Protein AF-A0A399YW20-F1 (afdb_monomer_lite)

Foldseek 3Di:
DLVLLLVLLQLAQWDQLLQVLLQVLQVVLQCVQPVPDDRQALVLLVLQLVLLVQADPVLVVLLVVQCVHRLSSSVLSSLLCVVLVVSVDPVSSVSSVVSRPDDGDPDHDGRSLSSSLLSSLCNSLVHHPRPRDSVDHDDCPDSSNVSSNRSSVSSNCSSPDDPVNSVVVSVSSHHDPDDDPDPPPDD

pLDDT: mean 89.71, std 12.43, ra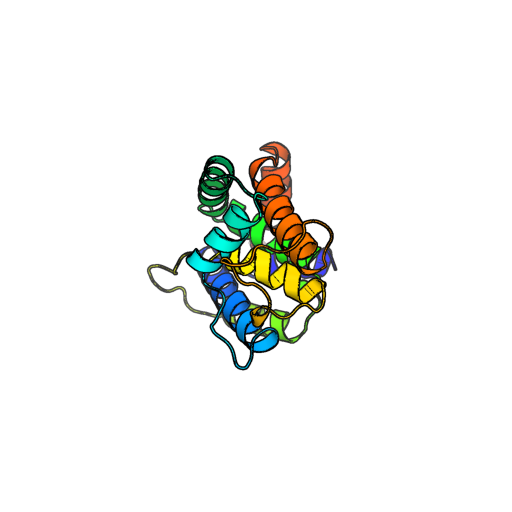nge [38.81, 97.88]

Secondary structure (DSSP, 8-state):
-HHHHHHHHHH--SHHHHHHHHHHHHHHHHHHH-SSS----HHHHHHHHHHTT-S-HHHHHHHHHHHTSHHHHHHHHHHHHHHHSGGG-HHHHHHHHHHHTSPPPSSPPPP-HHHHHHHHHHHHTT--GGG--TTSPPPTTSHHHHHHHHHHHHHHHHHH--HHHHHHHHHHHS---SSS--GGG--

Radius of gyration: 16.92 Å; chains: 1; bounding box: 47×33×55 Å

Sequence (187 aa):
MHETAQKLIQAFPGKAQLAVFGGRLLEWLNRDLNPDGEPLTESRARALLLAANVLDEPTRHSFAQVVESEQGMRLALYGLLHESGLAGNEEIAALASAMTAMTPQAEPATPAWLALAVAANAWRSDFLLDRLDPASPPDPYSPAGQVLKRAAHFVRQEVQRSATEREKLGRKLAHTADGVPTLNSLP

Structure (mmCIF, N/CA/C/O backbone):
data_AF-A0A399YW20-F1
#
_entry.id   AF-A0A399YW20-F1
#
loop_
_atom_site.group_PDB
_atom_site.id
_atom_site.type_symbol
_atom_site.label_atom_id
_atom_site.label_alt_id
_atom_site.label_comp_id
_atom_site.label_asym_id
_atom_site.label_entity_id
_atom_site.label_seq_id
_atom_site.pdbx_PDB_ins_code
_atom_site.Cartn_x
_atom_site.Cartn_y
_atom_site.Cartn_z
_atom_site.occupancy
_atom_site.B_iso_or_equiv
_atom_site.auth_seq_id
_atom_site.auth_comp_id
_atom_site.auth_asym_id
_atom_site.auth_atom_id
_atom_site.pdbx_PDB_model_num
ATOM 1 N N . MET A 1 1 ? -16.829 -8.085 -2.049 1.00 61.69 1 MET A N 1
ATOM 2 C CA . MET A 1 1 ? -15.432 -7.611 -1.899 1.00 61.69 1 MET A CA 1
ATOM 3 C C . MET A 1 1 ? -15.311 -6.393 -0.983 1.00 61.69 1 MET A C 1
ATOM 5 O O . MET A 1 1 ? -14.531 -6.471 -0.046 1.00 61.69 1 MET A O 1
ATOM 9 N N . HIS A 1 2 ? -16.080 -5.307 -1.178 1.00 71.38 2 HIS A N 1
ATOM 10 C CA . HIS A 1 2 ? -16.083 -4.150 -0.253 1.00 71.38 2 HIS A CA 1
ATOM 11 C C . HIS A 1 2 ? -16.314 -4.535 1.217 1.00 71.38 2 HIS A C 1
ATOM 13 O O . HIS A 1 2 ? -15.545 -4.145 2.090 1.00 71.38 2 HIS A O 1
ATOM 19 N N . GLU A 1 3 ? -17.344 -5.342 1.479 1.00 83.31 3 GLU A N 1
ATOM 20 C CA . GLU A 1 3 ? -17.677 -5.785 2.837 1.00 83.31 3 GLU A CA 1
ATOM 21 C C . GLU A 1 3 ? -16.589 -6.674 3.450 1.00 83.31 3 GLU A C 1
ATOM 23 O O . GLU A 1 3 ? -16.350 -6.609 4.651 1.00 83.31 3 GLU A O 1
ATOM 28 N N . THR A 1 4 ? -15.897 -7.474 2.633 1.00 90.56 4 THR A N 1
ATOM 29 C CA . THR A 1 4 ? -14.813 -8.357 3.083 1.00 90.56 4 THR A CA 1
ATOM 30 C C . THR A 1 4 ? -13.604 -7.549 3.548 1.00 90.56 4 THR A C 1
ATOM 32 O O . THR A 1 4 ? -13.123 -7.755 4.658 1.00 90.56 4 THR A O 1
ATOM 35 N N . ALA A 1 5 ? -13.164 -6.573 2.743 1.00 92.50 5 ALA A N 1
ATOM 36 C CA . ALA A 1 5 ? -12.063 -5.679 3.105 1.00 92.50 5 ALA A CA 1
ATOM 37 C C . ALA A 1 5 ? -12.395 -4.871 4.368 1.00 92.50 5 ALA A C 1
ATOM 39 O O . ALA A 1 5 ? -11.565 -4.740 5.263 1.00 92.50 5 ALA A O 1
ATOM 40 N N . GLN A 1 6 ? -13.630 -4.367 4.463 1.00 94.50 6 GLN A N 1
ATOM 41 C CA . GLN A 1 6 ? -14.094 -3.642 5.642 1.00 94.50 6 GLN A CA 1
ATOM 42 C C . GLN A 1 6 ? -14.038 -4.521 6.901 1.00 94.50 6 GLN A C 1
ATOM 44 O O . GLN A 1 6 ? -13.435 -4.105 7.887 1.00 94.50 6 GLN A O 1
ATOM 49 N N . LYS A 1 7 ? -14.620 -5.728 6.864 1.00 93.19 7 LYS A N 1
ATOM 50 C CA . LYS A 1 7 ? -14.636 -6.656 8.009 1.00 93.19 7 LYS A CA 1
ATOM 51 C C . LYS A 1 7 ? -13.229 -7.052 8.453 1.00 93.19 7 LYS A C 1
ATOM 53 O O . LYS A 1 7 ? -12.959 -7.059 9.649 1.00 93.19 7 LYS A O 1
ATOM 58 N N . LEU A 1 8 ? -12.326 -7.313 7.503 1.00 94.12 8 LEU A N 1
ATOM 59 C CA . LEU A 1 8 ? -10.920 -7.599 7.800 1.00 94.12 8 LEU A CA 1
ATOM 60 C C . LEU A 1 8 ? -10.273 -6.456 8.589 1.00 94.12 8 LEU A C 1
ATOM 62 O O . LEU A 1 8 ? -9.677 -6.698 9.631 1.00 94.12 8 LEU A O 1
ATOM 66 N N . ILE A 1 9 ? -10.432 -5.207 8.141 1.00 95.94 9 ILE A N 1
ATOM 67 C CA . ILE A 1 9 ? -9.839 -4.046 8.823 1.00 95.94 9 ILE A CA 1
ATOM 68 C C . ILE A 1 9 ? -10.489 -3.774 10.187 1.00 95.94 9 ILE A C 1
ATOM 70 O O . ILE A 1 9 ? -9.789 -3.433 11.141 1.00 95.94 9 ILE A O 1
ATOM 74 N N . GLN A 1 10 ? -11.805 -3.957 10.312 1.00 95.12 10 GLN A N 1
ATOM 75 C CA . GLN A 1 10 ? -12.523 -3.802 11.583 1.00 95.12 10 GLN A CA 1
ATOM 76 C C . GLN A 1 10 ? -12.070 -4.812 12.649 1.00 95.12 10 GLN A C 1
ATOM 78 O O . GLN A 1 10 ? -12.125 -4.500 13.838 1.00 95.12 10 GLN A O 1
ATOM 83 N N . ALA A 1 11 ? -11.578 -5.989 12.255 1.00 93.88 11 ALA A N 1
ATOM 84 C CA . ALA A 1 11 ? -11.110 -7.009 13.192 1.00 93.88 11 ALA A CA 1
ATOM 85 C C . ALA A 1 11 ? -9.822 -6.609 13.938 1.00 93.88 11 ALA A C 1
ATOM 87 O O . ALA A 1 11 ? -9.562 -7.108 15.030 1.00 93.88 11 ALA A O 1
ATOM 88 N N . PHE A 1 12 ? -9.024 -5.684 13.395 1.00 93.50 12 PHE A N 1
ATOM 89 C CA . PHE A 1 12 ? -7.778 -5.257 14.030 1.00 93.50 12 PHE A CA 1
ATOM 90 C C . PHE A 1 12 ? -8.024 -4.345 15.242 1.00 93.50 12 PHE A C 1
ATOM 92 O O . PHE A 1 12 ? -8.645 -3.290 15.063 1.00 93.50 12 PHE A O 1
ATOM 99 N N . PRO A 1 13 ? -7.480 -4.673 16.433 1.00 90.31 13 PRO A N 1
ATOM 100 C CA . PRO A 1 13 ? -7.703 -3.898 17.658 1.00 90.31 13 PRO A CA 1
ATOM 101 C C . PRO A 1 13 ? -7.110 -2.490 17.635 1.00 90.31 13 PRO A C 1
ATOM 103 O O . PRO A 1 13 ? -7.692 -1.566 18.194 1.00 90.31 13 PRO A O 1
ATOM 106 N N . GLY A 1 14 ? -5.969 -2.305 16.970 1.00 90.69 14 GLY A N 1
ATOM 107 C CA . GLY A 1 14 ? -5.294 -1.015 16.947 1.00 90.69 14 GLY A CA 1
ATOM 108 C C . GLY A 1 14 ? -4.173 -0.919 15.922 1.00 90.69 14 GLY A C 1
ATOM 109 O O . GLY A 1 14 ? -3.882 -1.861 15.176 1.00 90.69 14 GLY A O 1
ATOM 110 N N . LYS A 1 15 ? -3.525 0.250 15.903 1.00 91.75 15 LYS A N 1
ATOM 111 C CA . LYS A 1 15 ? -2.431 0.599 14.982 1.00 91.75 15 LYS A CA 1
ATOM 112 C C . LYS A 1 15 ? -1.319 -0.448 14.927 1.00 91.75 15 LYS A C 1
ATOM 114 O O . LYS A 1 15 ? -0.758 -0.678 13.861 1.00 91.75 15 LYS A O 1
ATOM 119 N N . ALA A 1 16 ? -0.994 -1.082 16.052 1.00 91.75 16 ALA A N 1
ATOM 120 C CA . ALA A 1 16 ? 0.143 -1.987 16.111 1.00 91.75 16 ALA A CA 1
ATOM 121 C C . ALA A 1 16 ? -0.047 -3.253 15.276 1.00 91.75 16 ALA A C 1
ATOM 123 O O . ALA A 1 16 ? 0.812 -3.601 14.466 1.00 91.75 16 ALA A O 1
ATOM 124 N N . GLN A 1 17 ? -1.199 -3.904 15.419 1.00 92.69 17 GLN A N 1
ATOM 125 C CA . GLN A 1 17 ? -1.534 -5.089 14.641 1.00 92.69 17 GLN A CA 1
ATOM 126 C C . GLN A 1 17 ? -1.730 -4.743 13.159 1.00 92.69 17 GLN A C 1
ATOM 128 O O . GLN A 1 17 ? -1.325 -5.522 12.302 1.00 92.69 17 GLN A O 1
ATOM 133 N N . LEU A 1 18 ? -2.271 -3.558 12.847 1.00 94.44 18 LEU A N 1
ATOM 134 C CA . LEU A 1 18 ? -2.384 -3.069 11.466 1.00 94.44 18 LEU A CA 1
ATOM 135 C C . LEU A 1 18 ? -1.012 -2.884 10.805 1.00 94.44 18 LEU A C 1
ATOM 137 O O . LEU A 1 18 ? -0.822 -3.283 9.658 1.00 94.44 18 LEU A O 1
ATOM 141 N N . ALA A 1 19 ? -0.050 -2.307 11.527 1.00 94.31 19 ALA A N 1
ATOM 142 C CA . ALA A 1 19 ? 1.302 -2.098 11.023 1.00 94.31 19 ALA A CA 1
ATOM 143 C C . ALA A 1 19 ? 2.012 -3.434 10.751 1.00 94.31 19 ALA A C 1
ATOM 145 O O . ALA A 1 19 ? 2.567 -3.635 9.669 1.00 94.31 19 ALA A O 1
ATOM 146 N N . VAL A 1 20 ? 1.924 -4.385 11.687 1.00 93.69 20 VAL A N 1
ATOM 147 C CA . VAL A 1 20 ? 2.511 -5.717 11.486 1.00 93.69 20 VAL A CA 1
ATOM 148 C C . VAL A 1 20 ? 1.815 -6.462 10.351 1.00 93.69 20 VAL A C 1
ATOM 150 O O . VAL A 1 20 ? 2.496 -7.060 9.520 1.00 93.69 20 VAL A O 1
ATOM 153 N N . PHE A 1 21 ? 0.489 -6.367 10.242 1.00 95.25 21 PHE A N 1
ATOM 154 C CA . PHE A 1 21 ? -0.238 -6.920 9.104 1.00 95.25 21 PHE A CA 1
ATOM 155 C C . PHE A 1 21 ? 0.235 -6.328 7.773 1.00 95.25 21 PHE A C 1
ATOM 157 O O . PHE A 1 21 ? 0.501 -7.087 6.849 1.00 95.25 21 PHE A O 1
ATOM 164 N N . GLY A 1 22 ? 0.423 -5.008 7.676 1.00 96.00 22 GLY A N 1
ATOM 165 C CA . GLY A 1 22 ? 0.961 -4.371 6.470 1.00 96.00 22 GLY A CA 1
ATOM 166 C C . GLY A 1 22 ? 2.355 -4.884 6.089 1.00 96.00 22 GLY A C 1
ATOM 167 O O . GLY A 1 22 ? 2.613 -5.152 4.917 1.00 96.00 22 GLY A O 1
ATOM 168 N N . GLY A 1 23 ? 3.236 -5.080 7.075 1.00 95.06 23 GLY A N 1
ATOM 169 C CA . GLY A 1 23 ? 4.558 -5.677 6.860 1.00 95.06 23 GLY A CA 1
ATOM 170 C C . GLY A 1 23 ? 4.479 -7.127 6.374 1.00 95.06 23 GLY A C 1
ATOM 171 O O . GLY A 1 23 ? 5.075 -7.473 5.356 1.00 95.06 23 GLY A O 1
ATOM 172 N N . ARG A 1 24 ? 3.680 -7.964 7.047 1.00 95.31 24 ARG A N 1
ATOM 173 C CA . ARG A 1 24 ? 3.487 -9.371 6.664 1.00 95.31 24 ARG A CA 1
ATOM 174 C C . ARG A 1 24 ? 2.803 -9.532 5.311 1.00 95.31 24 ARG A C 1
ATOM 176 O O . ARG A 1 24 ? 3.136 -10.451 4.570 1.00 95.31 24 ARG A O 1
ATOM 183 N N . LEU A 1 25 ? 1.882 -8.635 4.971 1.00 97.06 25 LEU A N 1
ATOM 184 C CA . LEU A 1 25 ? 1.238 -8.607 3.664 1.00 97.06 25 LEU A CA 1
ATOM 185 C C . LEU A 1 25 ? 2.266 -8.344 2.558 1.00 97.06 25 LEU A C 1
ATOM 187 O O . LEU A 1 25 ? 2.245 -9.021 1.536 1.00 97.06 25 LEU A O 1
ATOM 191 N N . LEU A 1 26 ? 3.198 -7.409 2.770 1.00 96.94 26 LEU A N 1
ATOM 192 C CA . LEU A 1 26 ? 4.282 -7.167 1.819 1.00 96.94 26 LEU A CA 1
ATOM 193 C C . LEU A 1 26 ? 5.242 -8.362 1.719 1.00 96.94 26 LEU A C 1
ATOM 195 O O . LEU A 1 26 ? 5.676 -8.696 0.622 1.00 96.94 26 LEU A O 1
ATOM 199 N N . GLU A 1 27 ? 5.579 -9.018 2.832 1.00 95.56 27 GLU A N 1
ATOM 200 C CA . GLU A 1 27 ? 6.393 -10.243 2.804 1.00 95.56 27 GLU A CA 1
ATOM 201 C C . GLU A 1 27 ? 5.722 -11.355 1.990 1.00 95.56 27 GLU A C 1
ATOM 203 O O . GLU A 1 27 ? 6.384 -12.012 1.186 1.00 95.56 27 GLU A O 1
ATOM 208 N N . TRP A 1 28 ? 4.412 -11.541 2.176 1.00 96.88 28 TRP A N 1
ATOM 209 C CA . TRP A 1 28 ? 3.621 -12.495 1.405 1.00 96.88 28 TRP A CA 1
ATOM 210 C C . TRP A 1 28 ? 3.635 -12.142 -0.087 1.00 96.88 28 TRP A C 1
ATOM 212 O O . TRP A 1 28 ? 4.001 -12.982 -0.903 1.00 96.88 28 TRP A O 1
ATOM 222 N N . LEU A 1 29 ? 3.362 -10.879 -0.437 1.00 97.19 29 LEU A N 1
ATOM 223 C CA . LEU A 1 29 ? 3.374 -10.402 -1.826 1.00 97.19 29 LEU A CA 1
ATOM 224 C C . LEU A 1 29 ? 4.749 -10.540 -2.490 1.00 97.19 29 LEU A C 1
ATOM 226 O O . LEU A 1 29 ? 4.832 -10.887 -3.663 1.00 97.19 29 LEU A O 1
ATOM 230 N N . ASN A 1 30 ? 5.832 -10.272 -1.758 1.00 96.12 30 ASN A N 1
ATOM 231 C CA . ASN A 1 30 ? 7.188 -10.452 -2.270 1.00 96.12 30 ASN A CA 1
ATOM 232 C C . ASN A 1 30 ? 7.489 -11.921 -2.565 1.00 96.12 30 ASN A C 1
ATOM 234 O O . ASN A 1 30 ? 8.099 -12.213 -3.584 1.00 96.12 30 ASN A O 1
ATOM 238 N N . ARG A 1 31 ? 7.050 -12.843 -1.703 1.00 95.31 31 ARG A N 1
ATOM 239 C CA . ARG A 1 31 ? 7.235 -14.279 -1.935 1.00 95.31 31 ARG A CA 1
ATOM 240 C C . ARG A 1 31 ? 6.415 -14.774 -3.125 1.00 95.31 31 ARG A C 1
ATOM 242 O O . ARG A 1 31 ? 6.916 -15.580 -3.897 1.00 95.31 31 ARG A O 1
ATOM 249 N N . ASP A 1 32 ? 5.181 -14.297 -3.245 1.00 95.38 32 ASP A N 1
ATOM 250 C CA . ASP A 1 32 ? 4.242 -14.700 -4.295 1.00 95.38 32 ASP A CA 1
ATOM 251 C C . ASP A 1 32 ? 4.670 -14.181 -5.679 1.00 95.38 32 ASP A C 1
ATOM 253 O O . ASP A 1 32 ? 4.753 -14.938 -6.641 1.00 95.38 32 ASP A O 1
ATOM 257 N N . LEU A 1 33 ? 5.026 -12.896 -5.774 1.00 94.50 33 LEU A N 1
ATOM 258 C CA . LEU A 1 33 ? 5.345 -12.237 -7.047 1.00 94.50 33 LEU A CA 1
ATOM 259 C C . LEU A 1 33 ? 6.831 -12.232 -7.410 1.00 94.50 33 LEU A C 1
ATOM 261 O O . LEU A 1 33 ? 7.196 -11.753 -8.488 1.00 94.50 33 LEU A O 1
ATOM 265 N N . ASN A 1 34 ? 7.696 -12.651 -6.490 1.00 90.69 34 ASN A N 1
ATOM 266 C CA . ASN A 1 34 ? 9.139 -12.640 -6.683 1.00 90.69 34 ASN A CA 1
ATOM 267 C C . ASN A 1 34 ? 9.843 -13.765 -5.902 1.00 90.69 34 ASN A C 1
ATOM 269 O O . ASN A 1 34 ? 10.663 -13.481 -5.025 1.00 90.69 34 ASN A O 1
ATOM 273 N N . PRO A 1 35 ? 9.531 -15.041 -6.195 1.00 84.25 35 PRO A N 1
ATOM 274 C CA . PRO A 1 35 ? 10.043 -16.173 -5.422 1.00 84.25 35 PRO A CA 1
ATOM 275 C C . PRO A 1 35 ? 11.575 -16.292 -5.452 1.00 84.25 35 PRO A C 1
ATOM 277 O O . PRO A 1 35 ? 12.165 -16.701 -4.453 1.00 84.25 35 PRO A O 1
ATOM 280 N N . ASP A 1 36 ? 12.213 -15.893 -6.558 1.00 85.31 36 ASP A N 1
ATOM 281 C CA . ASP A 1 36 ? 13.655 -16.073 -6.792 1.00 85.31 36 ASP A CA 1
ATOM 282 C C . ASP A 1 36 ? 14.457 -14.758 -6.827 1.00 85.31 36 ASP A C 1
ATOM 284 O O . ASP A 1 36 ? 15.679 -14.778 -6.989 1.00 85.31 36 ASP A O 1
ATOM 288 N N . GLY A 1 37 ? 13.797 -13.603 -6.706 1.00 84.56 37 GLY A N 1
ATOM 289 C CA . GLY A 1 37 ? 14.442 -12.295 -6.829 1.00 84.56 37 GLY A CA 1
ATOM 290 C C . GLY A 1 37 ? 14.500 -11.500 -5.528 1.00 84.56 37 GLY A C 1
ATOM 291 O O . GLY A 1 37 ? 14.024 -11.905 -4.470 1.00 84.56 37 GLY A O 1
ATOM 292 N N . GLU A 1 38 ? 15.098 -10.311 -5.608 1.00 87.06 38 GLU A N 1
ATOM 293 C CA . GLU A 1 38 ? 15.229 -9.439 -4.440 1.00 87.06 38 GLU A CA 1
ATOM 294 C C . GLU A 1 38 ? 13.881 -8.839 -4.016 1.00 87.06 38 GLU A C 1
ATOM 296 O O . GLU A 1 38 ? 13.168 -8.283 -4.862 1.00 87.06 38 GLU A O 1
ATOM 301 N N . PRO A 1 39 ? 13.546 -8.857 -2.713 1.00 91.56 39 PRO A N 1
ATOM 302 C CA . PRO A 1 39 ? 12.280 -8.330 -2.228 1.00 91.56 39 PRO A CA 1
ATOM 303 C C . PRO A 1 39 ? 12.135 -6.845 -2.568 1.00 91.56 39 PRO A C 1
ATOM 305 O O . PRO A 1 39 ? 13.083 -6.057 -2.492 1.00 91.56 39 PRO A O 1
ATOM 308 N N . LEU A 1 40 ? 10.917 -6.437 -2.912 1.00 94.88 40 LEU A N 1
ATOM 309 C CA . LEU A 1 40 ? 10.593 -5.037 -3.100 1.00 94.88 40 LEU A CA 1
ATOM 310 C C . LEU A 1 40 ? 10.601 -4.325 -1.744 1.00 94.88 40 LEU A C 1
ATOM 312 O O . LEU A 1 40 ? 9.762 -4.577 -0.876 1.00 94.88 40 LEU A O 1
ATOM 316 N N . THR A 1 41 ? 11.557 -3.415 -1.585 1.00 95.50 41 THR A N 1
ATOM 317 C CA . THR A 1 41 ? 11.721 -2.563 -0.404 1.00 95.50 41 THR A CA 1
ATOM 318 C C . THR A 1 41 ? 11.105 -1.183 -0.621 1.00 95.50 41 THR A C 1
ATOM 320 O O . THR A 1 41 ? 10.869 -0.758 -1.754 1.00 95.50 41 THR A O 1
ATOM 323 N N . GLU A 1 42 ? 10.893 -0.437 0.468 1.00 96.25 42 GLU A N 1
ATOM 324 C CA . GLU A 1 42 ? 10.398 0.947 0.410 1.00 96.25 42 GLU A CA 1
ATOM 325 C C . GLU A 1 42 ? 11.289 1.846 -0.463 1.00 96.25 42 GLU A C 1
ATOM 327 O O . GLU A 1 42 ? 10.793 2.621 -1.282 1.00 96.25 42 GLU A O 1
ATOM 332 N N . SER A 1 43 ? 12.614 1.724 -0.328 1.00 95.44 43 SER A N 1
ATOM 333 C CA . SER A 1 43 ? 13.576 2.513 -1.104 1.00 95.44 43 SER A CA 1
ATOM 334 C C . SER A 1 43 ? 13.524 2.181 -2.594 1.00 95.44 43 SER A C 1
ATOM 336 O O . SER A 1 43 ? 13.524 3.097 -3.418 1.00 95.44 43 SER A O 1
ATOM 338 N N . ARG A 1 44 ? 13.414 0.894 -2.951 1.00 95.12 44 ARG A N 1
ATOM 339 C CA . ARG A 1 44 ? 13.285 0.456 -4.347 1.00 95.12 44 ARG A CA 1
ATOM 340 C C . ARG A 1 44 ? 11.954 0.900 -4.950 1.00 95.12 44 ARG A C 1
ATOM 342 O O . ARG A 1 44 ? 11.943 1.434 -6.055 1.00 95.12 44 ARG A O 1
ATOM 349 N N . ALA A 1 45 ? 10.848 0.764 -4.220 1.00 96.94 45 ALA A N 1
ATOM 350 C CA . ALA A 1 45 ? 9.539 1.235 -4.668 1.00 96.94 45 ALA A CA 1
ATOM 351 C C . ALA A 1 45 ? 9.509 2.756 -4.875 1.00 96.94 45 ALA A C 1
ATOM 353 O O . ALA A 1 45 ? 9.009 3.234 -5.892 1.00 96.94 45 ALA A O 1
ATOM 354 N N . ARG A 1 46 ? 10.118 3.523 -3.961 1.00 96.88 46 ARG A N 1
ATOM 355 C CA . ARG A 1 46 ? 10.312 4.969 -4.133 1.00 96.88 46 ARG A CA 1
ATOM 356 C C . ARG A 1 46 ? 11.098 5.279 -5.407 1.00 96.88 46 ARG A C 1
ATOM 358 O O . ARG A 1 46 ? 10.666 6.131 -6.178 1.00 96.88 46 ARG A O 1
ATOM 365 N N . ALA A 1 47 ? 12.220 4.594 -5.637 1.00 95.81 47 ALA A N 1
ATOM 366 C CA . ALA A 1 47 ? 13.035 4.793 -6.832 1.00 95.81 47 ALA A CA 1
ATOM 367 C C . ALA A 1 47 ? 12.243 4.501 -8.118 1.00 95.81 47 ALA A C 1
ATOM 369 O O . ALA A 1 47 ? 12.281 5.315 -9.034 1.00 95.81 47 ALA A O 1
ATOM 370 N N . LEU A 1 48 ? 11.461 3.415 -8.158 1.00 96.12 48 LEU A N 1
ATOM 371 C CA . LEU A 1 48 ? 10.592 3.076 -9.295 1.00 96.12 48 LEU A CA 1
ATOM 372 C C . LEU A 1 48 ? 9.571 4.180 -9.599 1.00 96.12 48 LEU A C 1
ATOM 374 O O . LEU A 1 48 ? 9.435 4.607 -10.743 1.00 96.12 48 LEU A O 1
ATOM 378 N N . LEU A 1 49 ? 8.852 4.648 -8.576 1.00 96.88 49 LEU A N 1
ATOM 379 C CA . LEU A 1 49 ? 7.786 5.639 -8.740 1.00 96.88 49 LEU A CA 1
ATOM 380 C C . LEU A 1 49 ? 8.327 7.013 -9.172 1.00 96.88 49 LEU A C 1
ATOM 382 O O . LEU A 1 49 ? 7.688 7.697 -9.977 1.00 96.88 49 LEU A O 1
ATOM 386 N N . LEU A 1 50 ? 9.509 7.393 -8.673 1.00 95.19 50 LEU A N 1
ATOM 387 C CA . LEU A 1 50 ? 10.210 8.613 -9.081 1.00 95.19 50 LEU A CA 1
ATOM 388 C C . LEU A 1 50 ? 10.788 8.487 -10.498 1.00 95.19 50 LEU A C 1
ATOM 390 O O . LEU A 1 50 ? 10.591 9.385 -11.312 1.00 95.19 50 LEU A O 1
ATOM 394 N N . ALA A 1 51 ? 11.456 7.373 -10.818 1.00 94.00 51 ALA A N 1
ATOM 395 C CA . ALA A 1 51 ? 12.070 7.142 -12.129 1.00 94.00 51 ALA A CA 1
ATOM 396 C C . ALA A 1 51 ? 11.030 7.081 -13.257 1.00 94.00 51 ALA A C 1
ATOM 398 O O . ALA A 1 51 ? 11.260 7.604 -14.344 1.00 94.00 51 ALA A O 1
ATOM 399 N N . ALA A 1 52 ? 9.851 6.514 -12.985 1.00 94.19 52 ALA A N 1
ATOM 400 C CA . ALA A 1 52 ? 8.727 6.523 -13.918 1.00 94.19 52 ALA A CA 1
ATOM 401 C C . ALA A 1 52 ? 7.993 7.881 -13.990 1.00 94.19 52 ALA A C 1
ATOM 403 O O . ALA A 1 52 ? 7.031 8.015 -14.746 1.00 94.19 52 ALA A O 1
ATOM 404 N N . ASN A 1 53 ? 8.417 8.882 -13.206 1.00 94.06 53 ASN A N 1
ATOM 405 C CA . ASN A 1 53 ? 7.798 10.205 -13.101 1.00 94.06 53 ASN A CA 1
ATOM 406 C C . ASN A 1 53 ? 6.285 10.143 -12.798 1.00 94.06 53 ASN A C 1
ATOM 408 O O . ASN A 1 53 ? 5.489 10.944 -13.294 1.00 94.06 53 ASN A O 1
ATOM 412 N N . VAL A 1 54 ? 5.867 9.149 -12.005 1.00 96.00 54 VAL A N 1
ATOM 413 C CA . VAL A 1 54 ? 4.454 8.932 -11.658 1.00 96.00 54 VAL A CA 1
ATOM 414 C C . VAL A 1 54 ? 4.107 9.389 -10.253 1.00 96.00 54 VAL A C 1
ATOM 416 O O . VAL A 1 54 ? 2.917 9.480 -9.970 1.00 96.00 54 VAL A O 1
ATOM 419 N N . LEU A 1 55 ? 5.078 9.689 -9.390 1.00 96.38 55 LEU A N 1
ATOM 420 C CA . LEU A 1 55 ? 4.869 10.218 -8.041 1.00 96.38 55 LEU A CA 1
ATOM 421 C C . LEU A 1 55 ? 5.942 11.263 -7.733 1.00 96.38 55 LEU A C 1
ATOM 423 O O . LEU A 1 55 ? 7.115 11.012 -7.973 1.00 96.38 55 LEU A O 1
ATOM 427 N N . ASP A 1 56 ? 5.549 12.405 -7.180 1.00 96.06 56 ASP A N 1
ATOM 428 C CA . ASP A 1 56 ? 6.456 13.458 -6.727 1.00 96.06 56 ASP A CA 1
ATOM 429 C C . ASP A 1 56 ? 6.740 13.372 -5.215 1.00 96.06 56 ASP A C 1
ATOM 431 O O . ASP A 1 56 ? 5.973 12.806 -4.429 1.00 96.06 56 ASP A O 1
ATOM 435 N N . GLU A 1 57 ? 7.871 13.946 -4.802 1.00 94.94 57 GLU A N 1
ATOM 436 C CA . GLU A 1 57 ? 8.345 13.913 -3.416 1.00 94.94 57 GLU A CA 1
ATOM 437 C C . GLU A 1 57 ? 7.400 14.621 -2.416 1.00 94.94 57 GLU A C 1
ATOM 439 O O . GLU A 1 57 ? 7.178 14.060 -1.338 1.00 94.94 57 GLU A O 1
ATOM 444 N N . PRO A 1 58 ? 6.788 15.785 -2.731 1.00 96.81 58 PRO A N 1
ATOM 445 C CA . PRO A 1 58 ? 5.787 16.403 -1.860 1.00 96.81 58 PRO A CA 1
ATOM 446 C C . PRO A 1 58 ? 4.584 15.497 -1.592 1.00 96.81 58 PRO A C 1
ATOM 448 O O . PRO A 1 58 ? 4.231 15.277 -0.433 1.00 96.81 58 PRO A O 1
ATOM 451 N N . THR A 1 59 ? 3.997 14.906 -2.638 1.00 96.62 59 THR A N 1
ATOM 452 C CA . THR A 1 59 ? 2.864 13.983 -2.495 1.00 96.62 59 THR A CA 1
ATOM 453 C C . THR A 1 59 ? 3.244 12.769 -1.648 1.00 96.62 59 THR A C 1
ATOM 455 O O . THR A 1 59 ? 2.484 12.367 -0.765 1.00 96.62 59 THR A O 1
ATOM 458 N N . ARG A 1 60 ? 4.444 12.207 -1.856 1.00 95.94 60 ARG A N 1
ATOM 459 C CA . ARG A 1 60 ? 4.978 11.113 -1.029 1.00 95.94 60 ARG A CA 1
ATOM 460 C C . ARG A 1 60 ? 5.051 11.500 0.450 1.00 95.94 60 ARG A C 1
ATOM 462 O O . ARG A 1 60 ? 4.658 10.714 1.311 1.00 95.94 60 ARG A O 1
ATOM 469 N N . HIS A 1 61 ? 5.568 12.690 0.750 1.00 96.19 61 HIS A N 1
ATOM 470 C CA . HIS A 1 61 ? 5.701 13.168 2.122 1.00 96.19 61 HIS A CA 1
ATOM 471 C C . HIS A 1 61 ? 4.333 13.378 2.786 1.00 96.19 61 HIS A C 1
ATOM 473 O O . HIS A 1 61 ? 4.119 12.907 3.901 1.00 96.19 61 HIS A O 1
ATOM 479 N N . SER A 1 62 ? 3.381 14.002 2.086 1.00 96.69 62 SER A N 1
ATOM 480 C CA . SER A 1 62 ? 2.006 14.146 2.579 1.00 96.69 62 SER A CA 1
ATOM 481 C C . SER A 1 62 ? 1.342 12.795 2.832 1.00 96.69 62 SER A C 1
ATOM 483 O O . SER A 1 62 ? 0.639 12.630 3.824 1.00 96.69 62 SER A O 1
ATOM 485 N N . PHE A 1 63 ? 1.584 11.804 1.974 1.00 96.75 63 PHE A N 1
ATOM 486 C CA . PHE A 1 63 ? 1.052 10.462 2.179 1.00 96.75 63 PHE A CA 1
ATOM 487 C C . PHE A 1 63 ? 1.613 9.797 3.438 1.00 96.75 63 PHE A C 1
ATOM 489 O O . PHE A 1 63 ? 0.839 9.221 4.200 1.00 96.75 63 PHE A O 1
ATOM 496 N N . ALA A 1 64 ? 2.918 9.935 3.704 1.00 95.25 64 ALA A N 1
ATOM 497 C CA . ALA A 1 64 ? 3.525 9.438 4.939 1.00 95.25 64 ALA A CA 1
ATOM 498 C C . ALA A 1 64 ? 2.823 10.016 6.183 1.00 95.25 64 ALA A C 1
ATOM 500 O O . ALA A 1 64 ? 2.433 9.257 7.066 1.00 95.25 64 ALA A O 1
ATOM 501 N N . GLN A 1 65 ? 2.541 11.323 6.194 1.00 95.06 65 GLN A N 1
ATOM 502 C CA . GLN A 1 65 ? 1.797 11.972 7.283 1.00 95.06 65 GLN A CA 1
ATOM 503 C C . GLN A 1 65 ? 0.360 11.441 7.421 1.00 95.06 65 GLN A C 1
ATOM 505 O O . GLN A 1 65 ? -0.144 11.276 8.531 1.00 95.06 65 GLN A O 1
ATOM 510 N N . VAL A 1 66 ? -0.321 11.145 6.307 1.00 94.50 66 VAL A N 1
ATOM 511 C CA . VAL A 1 66 ? -1.688 10.594 6.339 1.00 94.50 66 VAL A CA 1
ATOM 512 C C . VAL A 1 66 ? -1.713 9.240 7.051 1.00 94.50 66 VAL A C 1
ATOM 514 O O . VAL A 1 66 ? -2.566 9.020 7.914 1.00 94.50 66 VAL A O 1
ATOM 517 N N . VAL A 1 67 ? -0.778 8.344 6.727 1.00 95.31 67 VAL A N 1
ATOM 518 C CA . VAL A 1 67 ? -0.750 6.963 7.246 1.00 95.31 67 VAL A CA 1
ATOM 519 C C . VAL A 1 67 ? -0.088 6.814 8.622 1.00 95.31 67 VAL A C 1
ATOM 521 O O . VAL A 1 67 ? -0.102 5.722 9.190 1.00 95.31 67 VAL A O 1
ATOM 524 N N . GLU A 1 68 ? 0.455 7.892 9.197 1.00 92.94 68 GLU 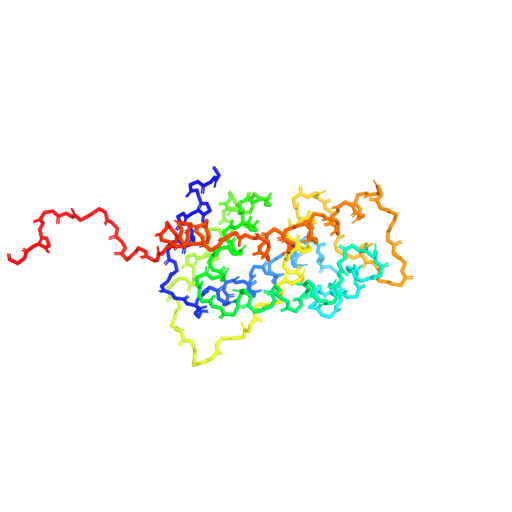A N 1
ATOM 525 C CA . GLU A 1 68 ? 0.997 7.897 10.564 1.00 92.94 68 GLU A CA 1
ATOM 526 C C . GLU A 1 68 ? -0.087 7.696 11.630 1.00 92.94 68 GLU A C 1
ATOM 528 O O . GLU A 1 68 ? 0.172 7.112 12.686 1.00 92.94 68 GLU A O 1
ATOM 533 N N . SER A 1 69 ? -1.310 8.155 11.375 1.00 92.56 69 SER A N 1
ATOM 534 C CA . SER A 1 69 ? -2.440 7.944 12.284 1.00 92.56 69 SER A CA 1
ATOM 535 C C . SER A 1 69 ? -3.035 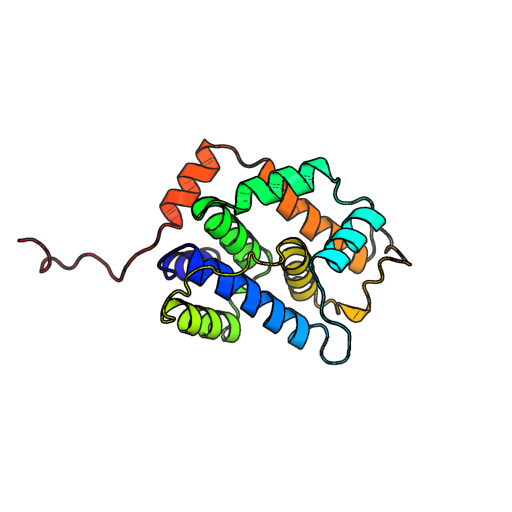6.541 12.126 1.00 92.56 69 SER A C 1
ATOM 537 O O . SER A 1 69 ? -3.032 5.971 11.035 1.00 92.56 69 SER A O 1
ATOM 539 N N . GLU A 1 70 ? -3.621 5.987 13.194 1.00 93.38 70 GLU A N 1
ATOM 540 C CA . GLU A 1 70 ? -4.338 4.706 13.094 1.00 93.38 70 GLU A CA 1
ATOM 541 C C . GLU A 1 70 ? -5.468 4.771 12.059 1.00 93.38 70 GLU A C 1
ATOM 543 O O . GLU A 1 70 ? -5.616 3.875 11.230 1.00 93.38 70 GLU A O 1
ATOM 548 N N . GLN A 1 71 ? -6.248 5.854 12.078 1.00 94.25 71 GLN A N 1
ATOM 549 C CA . GLN A 1 71 ? -7.342 6.059 11.134 1.00 94.25 71 GLN A CA 1
ATOM 550 C C . GLN A 1 71 ? -6.840 6.073 9.686 1.00 94.25 71 GLN A C 1
ATOM 552 O O . GLN A 1 71 ? -7.442 5.431 8.827 1.00 94.25 71 GLN A O 1
ATOM 557 N N . GLY A 1 72 ? -5.740 6.776 9.409 1.00 94.75 72 GLY A N 1
ATOM 558 C CA . GLY A 1 72 ? -5.130 6.811 8.083 1.00 94.75 72 GLY A CA 1
ATOM 559 C C . GLY A 1 72 ? -4.604 5.449 7.642 1.00 94.75 72 GLY A C 1
ATOM 560 O O . GLY A 1 72 ? -4.861 5.033 6.517 1.00 94.75 72 GLY A O 1
ATOM 561 N N . MET A 1 73 ? -3.963 4.704 8.543 1.00 95.75 73 MET A N 1
ATOM 562 C CA . MET A 1 73 ? -3.501 3.340 8.279 1.00 95.75 73 MET A CA 1
ATOM 563 C C . MET A 1 73 ? -4.658 2.380 7.966 1.00 95.75 73 MET A C 1
ATOM 565 O O . MET A 1 73 ? -4.581 1.629 6.994 1.00 95.75 73 MET A O 1
ATOM 569 N N . ARG A 1 74 ? -5.757 2.437 8.733 1.00 96.12 74 ARG A N 1
ATOM 570 C CA . ARG A 1 74 ? -6.980 1.662 8.454 1.00 96.12 74 ARG A CA 1
ATOM 571 C C . ARG A 1 74 ? -7.531 1.978 7.067 1.00 96.12 74 ARG A C 1
ATOM 573 O O . ARG A 1 74 ? -7.888 1.063 6.332 1.00 96.12 74 ARG A O 1
ATOM 580 N N . LEU A 1 75 ? -7.591 3.261 6.707 1.00 96.06 75 LEU A N 1
ATOM 581 C CA . LEU A 1 75 ? -8.099 3.708 5.408 1.00 96.06 75 LEU A CA 1
ATOM 582 C C . LEU A 1 75 ? -7.216 3.255 4.250 1.00 96.06 75 LEU A C 1
ATOM 584 O O . LEU A 1 75 ? -7.750 2.749 3.265 1.00 96.06 75 LEU A O 1
ATOM 588 N N . ALA A 1 76 ? -5.899 3.393 4.388 1.00 96.88 76 ALA A N 1
ATOM 589 C CA . ALA A 1 76 ? -4.943 2.993 3.368 1.00 96.88 76 ALA A CA 1
ATOM 590 C C . ALA A 1 76 ? -4.945 1.470 3.161 1.00 96.88 76 ALA A C 1
ATOM 592 O O . ALA A 1 76 ? -5.053 1.018 2.024 1.00 96.88 76 ALA A O 1
ATOM 593 N N . LEU A 1 77 ? -4.917 0.667 4.236 1.00 97.19 77 LEU A N 1
ATOM 594 C CA . LEU A 1 77 ? -5.026 -0.795 4.125 1.00 97.19 77 LEU A CA 1
ATOM 595 C C . LEU A 1 77 ? -6.379 -1.220 3.550 1.00 97.19 77 LEU A C 1
ATOM 597 O O . LEU A 1 77 ? -6.419 -2.086 2.682 1.00 97.19 77 LEU A O 1
ATOM 601 N N . TYR A 1 78 ? -7.482 -0.595 3.978 1.00 96.94 78 TYR A N 1
ATOM 602 C CA . TYR A 1 78 ? -8.801 -0.847 3.396 1.00 96.94 78 TYR A CA 1
ATOM 603 C C . TYR A 1 78 ? -8.816 -0.563 1.891 1.00 96.94 78 TYR A C 1
ATOM 605 O O . TYR A 1 78 ? -9.249 -1.418 1.121 1.00 96.94 78 TYR A O 1
ATOM 613 N N . GLY A 1 79 ? -8.337 0.615 1.474 1.00 95.31 79 GLY A N 1
ATOM 614 C CA . GLY A 1 79 ? -8.287 1.016 0.069 1.00 95.31 79 GLY A CA 1
ATOM 615 C C . GLY A 1 79 ? -7.455 0.042 -0.754 1.00 95.31 79 GLY A C 1
ATOM 616 O O . GLY A 1 79 ? -7.930 -0.476 -1.759 1.00 95.31 79 GLY A O 1
ATOM 617 N N . LEU A 1 80 ? -6.269 -0.309 -0.261 1.00 96.00 80 LEU A N 1
ATOM 618 C CA . LEU A 1 80 ? -5.358 -1.225 -0.933 1.00 96.00 80 LEU A CA 1
ATOM 619 C C . LEU A 1 80 ? -5.931 -2.644 -1.054 1.00 96.00 80 LEU A C 1
ATOM 621 O O . LEU A 1 80 ? -5.928 -3.202 -2.149 1.00 96.00 80 LEU A O 1
ATOM 625 N N . LEU A 1 81 ? -6.476 -3.221 0.022 1.00 96.38 81 LEU A N 1
ATOM 626 C CA . LEU A 1 81 ? -7.108 -4.548 0.002 1.00 96.38 81 LEU A CA 1
ATOM 627 C C . LEU A 1 81 ? -8.345 -4.591 -0.900 1.00 96.38 81 LEU A C 1
ATOM 629 O O . LEU A 1 81 ? -8.606 -5.596 -1.566 1.00 96.38 81 LEU A O 1
ATOM 633 N N . HIS A 1 82 ? -9.122 -3.509 -0.899 1.00 94.25 82 HIS A N 1
ATOM 634 C CA . HIS A 1 82 ? -10.322 -3.397 -1.707 1.00 94.25 82 HIS A CA 1
ATOM 635 C C . HIS A 1 82 ? -9.992 -3.261 -3.198 1.00 94.25 82 HIS A C 1
ATOM 637 O O . HIS A 1 82 ? -10.533 -4.009 -4.010 1.00 94.25 82 HIS A O 1
ATOM 643 N N . GLU A 1 83 ? -9.101 -2.336 -3.555 1.00 92.31 83 GLU A N 1
ATOM 644 C CA . GLU A 1 83 ? -8.765 -2.034 -4.946 1.00 92.31 83 GLU A CA 1
ATOM 645 C C . GLU A 1 83 ? -7.946 -3.145 -5.601 1.00 92.31 83 GLU A C 1
ATOM 647 O O . GLU A 1 83 ? -8.118 -3.389 -6.792 1.00 92.31 83 GLU A O 1
ATOM 652 N N . SER A 1 84 ? -7.073 -3.830 -4.856 1.00 93.94 84 SER A N 1
ATOM 653 C CA . SER A 1 84 ? -6.296 -4.970 -5.370 1.00 93.94 84 SER A CA 1
ATOM 654 C C . SER A 1 84 ? -7.114 -6.259 -5.487 1.00 93.94 84 SER A C 1
ATOM 656 O O . SER A 1 84 ? -6.763 -7.126 -6.278 1.00 93.94 84 SER A O 1
ATOM 658 N N . GLY A 1 85 ? -8.196 -6.391 -4.714 1.00 94.31 85 GLY A N 1
ATOM 659 C CA . GLY A 1 85 ? -8.943 -7.641 -4.565 1.00 94.31 85 GLY A CA 1
ATOM 660 C C . GLY A 1 85 ? -8.346 -8.609 -3.534 1.00 94.31 85 GLY A C 1
ATOM 661 O O . GLY A 1 85 ? -8.951 -9.650 -3.280 1.00 94.31 85 GLY A O 1
ATOM 662 N N . LEU A 1 86 ? -7.227 -8.257 -2.882 1.00 95.44 86 LEU A N 1
ATOM 663 C CA . LEU A 1 86 ? -6.551 -9.091 -1.874 1.00 95.44 86 LEU A CA 1
ATOM 664 C C . LEU A 1 86 ? -7.458 -9.482 -0.700 1.00 95.44 86 LEU A C 1
ATOM 666 O O . LEU A 1 86 ? -7.273 -10.538 -0.108 1.00 95.44 86 LEU A O 1
ATOM 670 N N . ALA A 1 87 ? -8.479 -8.678 -0.388 1.00 93.94 87 ALA A N 1
ATOM 671 C CA . ALA A 1 87 ? -9.460 -9.023 0.643 1.00 93.94 87 ALA A CA 1
ATOM 672 C C . ALA A 1 87 ? -10.224 -10.333 0.373 1.00 93.94 87 ALA A C 1
ATOM 674 O O . ALA A 1 87 ? -10.805 -10.890 1.298 1.00 93.94 87 ALA A O 1
ATOM 675 N N . GLY A 1 88 ? -10.295 -10.783 -0.884 1.00 92.31 88 GLY A N 1
ATOM 676 C CA . GLY A 1 88 ? -10.937 -12.045 -1.258 1.00 92.31 88 GLY A CA 1
ATOM 677 C C . GLY A 1 88 ? -10.013 -13.263 -1.199 1.00 92.31 88 GLY A C 1
ATOM 678 O O . GLY A 1 88 ? -10.492 -14.367 -1.431 1.00 92.31 88 GLY A O 1
ATOM 679 N N . ASN A 1 89 ? -8.719 -13.079 -0.927 1.00 94.56 89 ASN A N 1
ATOM 680 C CA . ASN A 1 89 ? -7.746 -14.163 -0.872 1.00 94.56 89 ASN A CA 1
ATOM 681 C C . ASN A 1 89 ? -7.751 -14.818 0.524 1.00 94.56 89 ASN A C 1
ATOM 683 O O . ASN A 1 89 ? -7.601 -14.138 1.543 1.00 94.56 89 ASN A O 1
ATOM 687 N N . GLU A 1 90 ? -7.928 -16.140 0.566 1.00 93.56 90 GLU A N 1
ATOM 688 C CA . GLU A 1 90 ? -8.036 -16.915 1.808 1.00 93.56 90 GLU A CA 1
ATOM 689 C C . GLU A 1 90 ? -6.754 -16.877 2.650 1.00 93.56 90 GLU A C 1
ATOM 691 O O . GLU A 1 90 ? -6.832 -16.794 3.877 1.00 93.56 90 GLU A O 1
ATOM 696 N N . GLU A 1 91 ? -5.576 -16.847 2.022 1.00 94.81 91 GLU A N 1
ATOM 697 C CA . GLU A 1 91 ? -4.300 -16.731 2.736 1.00 94.81 91 GLU A CA 1
ATOM 698 C C . GLU A 1 91 ? -4.161 -15.365 3.408 1.00 94.81 91 GLU A C 1
ATOM 700 O O . GLU A 1 91 ? -3.672 -15.271 4.533 1.00 94.81 91 GLU A O 1
ATOM 705 N N . ILE A 1 92 ? -4.663 -14.304 2.766 1.00 95.31 92 ILE A N 1
ATOM 706 C CA . ILE A 1 92 ? -4.684 -12.959 3.352 1.00 95.31 92 ILE A CA 1
ATOM 707 C C . ILE A 1 92 ? -5.670 -12.887 4.517 1.00 95.31 92 ILE A C 1
ATOM 709 O O . ILE A 1 92 ? -5.377 -12.244 5.528 1.00 95.31 92 ILE A O 1
ATOM 713 N N . ALA A 1 93 ? -6.811 -13.572 4.418 1.00 93.19 93 ALA A N 1
ATOM 714 C CA . ALA A 1 93 ? -7.748 -13.686 5.528 1.00 93.19 93 ALA A CA 1
ATOM 715 C C . ALA A 1 93 ? -7.120 -14.432 6.719 1.00 93.19 93 ALA A C 1
ATOM 717 O O . ALA A 1 93 ? -7.181 -13.941 7.846 1.00 93.19 93 ALA A O 1
ATOM 718 N N . ALA A 1 94 ? -6.447 -15.560 6.470 1.00 93.62 94 ALA A N 1
ATOM 719 C CA . ALA A 1 94 ? -5.732 -16.315 7.497 1.00 93.62 94 ALA A CA 1
ATOM 720 C C . ALA A 1 94 ? -4.596 -15.494 8.132 1.00 93.62 94 ALA A C 1
ATOM 722 O O . ALA A 1 94 ? -4.444 -15.478 9.357 1.00 93.62 94 ALA A O 1
ATOM 723 N N . LEU A 1 95 ? -3.839 -14.757 7.313 1.00 93.50 95 LEU A N 1
ATOM 724 C CA . LEU A 1 95 ? -2.792 -13.852 7.772 1.00 93.50 95 LEU A CA 1
ATOM 725 C C . LEU A 1 95 ? -3.365 -12.765 8.684 1.00 93.50 95 LEU A C 1
ATOM 727 O O . LEU A 1 95 ? -2.825 -12.518 9.761 1.00 93.50 95 LEU A O 1
ATOM 731 N N . ALA A 1 96 ? -4.474 -12.140 8.285 1.00 93.00 96 ALA A N 1
ATOM 732 C CA . ALA A 1 96 ? -5.139 -11.128 9.093 1.00 93.00 96 ALA A CA 1
ATOM 733 C C . ALA A 1 96 ? -5.583 -11.697 10.447 1.00 93.00 96 ALA A C 1
ATOM 735 O O . ALA A 1 96 ? -5.237 -11.120 11.475 1.00 93.00 96 ALA A O 1
ATOM 736 N N . SER A 1 97 ? -6.253 -12.855 10.466 1.00 91.56 97 SER A N 1
ATOM 737 C CA . SER A 1 97 ? -6.684 -13.519 11.705 1.00 91.56 97 SER A CA 1
ATOM 738 C C . SER A 1 97 ? -5.524 -13.858 12.645 1.00 91.56 97 SER A C 1
ATOM 740 O O . SER A 1 97 ? -5.643 -13.704 13.861 1.00 91.56 97 SER A O 1
ATOM 742 N N . ALA A 1 98 ? -4.378 -14.280 12.105 1.00 91.00 98 ALA A N 1
ATOM 743 C CA . ALA A 1 98 ? -3.188 -14.517 12.917 1.00 91.00 98 ALA A CA 1
ATOM 744 C C . ALA A 1 98 ? -2.671 -13.217 13.559 1.00 91.00 98 ALA A C 1
ATOM 746 O O . ALA A 1 98 ? -2.260 -13.210 14.719 1.00 91.00 98 ALA A O 1
ATOM 747 N N . MET A 1 99 ? -2.709 -12.103 12.821 1.00 90.38 99 MET A N 1
ATOM 748 C CA . MET A 1 99 ? -2.211 -10.812 13.299 1.00 90.38 99 MET A CA 1
ATOM 749 C C . MET A 1 99 ? -3.169 -10.121 14.277 1.00 90.38 99 MET A C 1
ATOM 751 O O . MET A 1 99 ? -2.704 -9.395 15.155 1.00 90.38 99 MET A O 1
ATOM 755 N N . THR A 1 100 ? -4.483 -10.357 14.192 1.00 88.81 100 THR A N 1
ATOM 756 C CA . THR A 1 100 ? -5.446 -9.813 15.167 1.00 88.81 100 THR A CA 1
ATOM 757 C C . THR A 1 100 ? -5.279 -10.417 16.559 1.00 88.81 100 THR A C 1
ATOM 759 O O . THR A 1 100 ? -5.478 -9.715 17.546 1.00 88.81 100 THR A O 1
ATOM 762 N N . ALA A 1 101 ? -4.886 -11.692 16.649 1.00 85.19 101 ALA A N 1
ATOM 763 C CA . ALA A 1 101 ? -4.654 -12.394 17.916 1.00 85.19 101 ALA A CA 1
ATOM 764 C C . ALA A 1 101 ? -3.269 -12.116 18.531 1.00 85.19 101 ALA A C 1
ATOM 766 O O . ALA A 1 101 ? -2.959 -12.592 19.623 1.00 85.19 101 ALA A O 1
ATOM 767 N N . MET A 1 102 ? -2.414 -11.373 17.827 1.00 83.81 102 MET A N 1
ATOM 768 C CA . MET A 1 102 ? -1.046 -11.133 18.253 1.00 83.81 102 MET A CA 1
ATOM 769 C C . MET A 1 102 ? -0.981 -10.083 19.369 1.00 83.81 102 MET A C 1
ATOM 771 O O . MET A 1 102 ? -1.567 -8.998 19.279 1.00 83.81 102 MET A O 1
ATOM 775 N N . THR A 1 103 ? -0.191 -10.380 20.401 1.00 80.19 103 THR A N 1
ATOM 776 C CA . THR A 1 103 ? 0.133 -9.417 21.455 1.00 80.19 103 THR A CA 1
ATOM 777 C C . THR A 1 103 ? 0.943 -8.259 20.860 1.00 80.19 103 THR A C 1
ATOM 779 O O . THR A 1 103 ? 1.979 -8.506 20.235 1.00 80.19 103 THR A O 1
ATOM 782 N N . PRO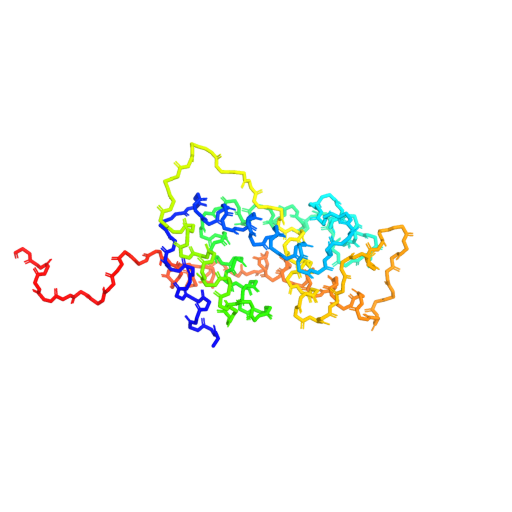 A 1 104 ? 0.510 -6.998 21.030 1.00 70.12 104 PRO A N 1
ATOM 783 C CA . PRO A 1 104 ? 1.215 -5.860 20.458 1.00 70.12 104 PRO A CA 1
ATOM 784 C C . PRO A 1 104 ? 2.621 -5.722 21.061 1.00 70.12 104 PRO A C 1
ATOM 786 O O . PRO A 1 104 ? 2.791 -5.728 22.279 1.00 70.12 104 PRO A O 1
ATOM 789 N N . GLN A 1 105 ? 3.632 -5.589 20.200 1.00 66.38 105 GLN A N 1
ATOM 790 C CA . GLN A 1 105 ? 4.986 -5.203 20.606 1.00 66.38 105 GLN A CA 1
ATOM 791 C C . GLN A 1 105 ? 5.056 -3.687 20.854 1.00 66.38 105 GLN A C 1
ATOM 793 O O . GLN A 1 105 ? 4.284 -2.926 20.272 1.00 66.38 105 GLN A O 1
ATOM 798 N N . ALA A 1 106 ? 5.990 -3.262 21.714 1.00 59.53 106 ALA A N 1
ATOM 799 C CA . ALA A 1 106 ? 6.094 -1.889 22.222 1.00 59.53 106 ALA A CA 1
ATOM 800 C C . ALA A 1 106 ? 6.232 -0.810 21.129 1.00 59.53 106 ALA A C 1
ATOM 802 O O . ALA A 1 106 ? 5.740 0.298 21.321 1.00 59.53 106 ALA A O 1
ATOM 803 N N . GLU A 1 107 ? 6.824 -1.137 19.977 1.00 60.56 107 GLU A N 1
ATOM 804 C CA . GLU A 1 107 ? 6.791 -0.286 18.787 1.00 60.56 107 GLU A CA 1
ATOM 805 C C . GLU A 1 107 ? 6.790 -1.156 17.518 1.00 60.56 107 GLU A C 1
ATOM 807 O O . GLU A 1 107 ? 7.754 -1.879 17.256 1.00 60.56 107 GLU A O 1
ATOM 812 N N . PRO A 1 108 ? 5.709 -1.145 16.729 1.00 64.62 108 PRO A N 1
ATOM 813 C CA . PRO A 1 108 ? 5.660 -1.855 15.464 1.00 64.62 108 PRO A CA 1
ATOM 814 C C . PRO A 1 108 ? 6.345 -1.023 14.380 1.00 64.62 108 PRO A C 1
ATOM 816 O O . PRO A 1 108 ? 6.125 0.185 14.278 1.00 64.62 108 PRO A O 1
ATOM 819 N N . ALA A 1 109 ? 7.147 -1.679 13.541 1.00 74.12 109 ALA A N 1
ATOM 820 C CA . ALA A 1 109 ? 7.768 -1.032 12.393 1.00 74.12 109 ALA A CA 1
ATOM 821 C C . ALA A 1 109 ? 6.698 -0.457 11.449 1.00 74.12 109 ALA A C 1
ATOM 823 O O . ALA A 1 109 ? 5.684 -1.101 11.168 1.00 74.12 109 ALA A O 1
ATOM 824 N N . THR A 1 110 ? 6.935 0.753 10.943 1.00 82.88 110 THR A N 1
ATOM 825 C CA . THR A 1 110 ? 6.074 1.368 9.929 1.00 82.88 110 THR A CA 1
ATOM 826 C C . THR A 1 110 ? 6.066 0.497 8.667 1.00 82.88 110 THR A C 1
ATOM 828 O O . THR A 1 110 ? 7.144 0.144 8.182 1.00 82.88 110 THR A O 1
ATOM 831 N N . PRO A 1 111 ? 4.889 0.165 8.101 1.00 89.69 111 PRO A N 1
ATOM 832 C CA . PRO A 1 111 ? 4.820 -0.561 6.840 1.00 89.69 111 PRO A CA 1
ATOM 833 C C . PRO A 1 111 ? 5.577 0.171 5.728 1.00 89.69 111 PRO A C 1
ATOM 835 O O . PRO A 1 111 ? 5.501 1.396 5.617 1.00 89.69 111 PRO A O 1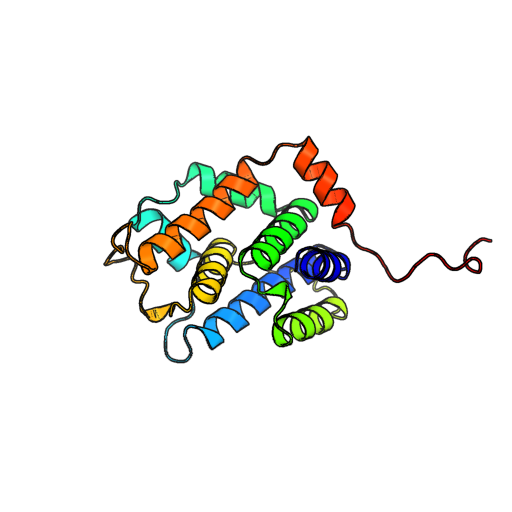
ATOM 838 N N . ALA A 1 112 ? 6.257 -0.584 4.867 1.00 95.75 112 ALA A N 1
ATOM 839 C CA . ALA A 1 112 ? 6.816 -0.071 3.619 1.00 95.75 112 ALA A CA 1
ATOM 840 C C . ALA A 1 112 ? 5.675 0.194 2.619 1.00 95.75 112 ALA A C 1
ATOM 842 O O . ALA A 1 112 ? 5.365 -0.630 1.758 1.00 95.75 112 ALA A O 1
ATOM 843 N N . TRP A 1 113 ? 4.977 1.314 2.805 1.00 97.38 113 TRP A N 1
ATOM 844 C CA . TRP A 1 113 ? 3.725 1.616 2.122 1.00 97.38 113 TRP A CA 1
ATOM 845 C C . TRP A 1 113 ? 3.842 1.752 0.609 1.00 97.38 113 TRP A C 1
ATOM 847 O O . TRP A 1 113 ? 2.925 1.334 -0.097 1.00 97.38 113 TRP A O 1
ATOM 857 N N . LEU A 1 114 ? 4.931 2.329 0.094 1.00 97.69 114 LEU A N 1
ATOM 858 C CA . LEU A 1 114 ? 5.104 2.451 -1.354 1.00 97.69 114 LEU A CA 1
ATOM 859 C C . LEU A 1 114 ? 5.359 1.080 -1.971 1.00 97.69 114 LEU A C 1
ATOM 861 O O . LEU A 1 114 ? 4.788 0.762 -3.014 1.00 97.69 114 LEU A O 1
ATOM 865 N N . ALA A 1 115 ? 6.166 0.254 -1.302 1.00 97.56 115 ALA A N 1
ATOM 866 C CA . ALA A 1 115 ? 6.386 -1.125 -1.721 1.00 97.56 115 ALA A CA 1
ATOM 867 C C . ALA A 1 115 ? 5.083 -1.924 -1.690 1.00 97.56 115 ALA A C 1
ATOM 869 O O . ALA A 1 115 ? 4.762 -2.602 -2.661 1.00 97.56 115 ALA A O 1
ATOM 870 N N . LEU A 1 116 ? 4.286 -1.768 -0.633 1.00 97.75 116 LEU A N 1
ATOM 871 C CA . LEU A 1 116 ? 2.988 -2.416 -0.514 1.00 97.75 116 LEU A CA 1
ATOM 872 C C . LEU A 1 116 ? 2.021 -1.973 -1.623 1.00 97.75 116 LEU A C 1
ATOM 874 O O . LEU A 1 116 ? 1.374 -2.817 -2.241 1.00 97.75 116 LEU A O 1
ATOM 878 N N . ALA A 1 117 ? 1.949 -0.672 -1.922 1.00 97.88 117 ALA A N 1
ATOM 879 C CA . ALA A 1 117 ? 1.101 -0.141 -2.988 1.00 97.88 117 ALA A CA 1
ATOM 880 C C . ALA A 1 117 ? 1.505 -0.674 -4.370 1.00 97.88 117 ALA A C 1
ATOM 882 O O . ALA A 1 117 ? 0.637 -1.067 -5.152 1.00 97.88 117 ALA A O 1
ATOM 883 N N . VAL A 1 118 ? 2.805 -0.718 -4.673 1.00 97.81 118 VAL A N 1
ATOM 884 C CA . VAL A 1 118 ? 3.313 -1.285 -5.930 1.00 97.81 118 VAL A CA 1
ATOM 885 C C . VAL A 1 118 ? 3.026 -2.784 -5.995 1.00 97.81 118 VAL A C 1
ATOM 887 O O . VAL A 1 118 ? 2.440 -3.237 -6.974 1.00 97.81 118 VAL A O 1
ATOM 890 N N . ALA A 1 119 ? 3.355 -3.537 -4.944 1.00 97.69 119 ALA A N 1
ATOM 891 C CA . ALA A 1 119 ? 3.186 -4.985 -4.911 1.00 97.69 119 ALA A CA 1
ATOM 892 C C . ALA A 1 119 ? 1.716 -5.416 -5.019 1.00 97.69 119 ALA A C 1
ATOM 894 O O . ALA A 1 119 ? 1.393 -6.310 -5.793 1.00 97.69 119 ALA A O 1
ATOM 895 N N . ALA A 1 120 ? 0.795 -4.734 -4.338 1.00 97.75 120 ALA A N 1
ATOM 896 C CA . ALA A 1 120 ? -0.631 -5.047 -4.426 1.00 97.75 120 ALA A CA 1
ATOM 897 C C . ALA A 1 120 ? -1.224 -4.760 -5.817 1.00 97.75 120 ALA A C 1
ATOM 899 O O . ALA A 1 120 ? -2.091 -5.492 -6.297 1.00 97.75 120 ALA A O 1
ATOM 900 N N . ASN A 1 121 ? -0.752 -3.705 -6.491 1.00 97.12 121 ASN A N 1
ATOM 901 C CA . ASN A 1 121 ? -1.172 -3.399 -7.860 1.00 97.12 121 ASN A CA 1
ATOM 902 C C . ASN A 1 121 ? -0.520 -4.323 -8.898 1.00 97.12 121 ASN A C 1
ATOM 904 O O . ASN A 1 121 ? -1.143 -4.609 -9.925 1.00 97.12 121 ASN A O 1
ATOM 908 N N . ALA A 1 122 ? 0.698 -4.797 -8.628 1.00 96.69 122 ALA A N 1
ATOM 909 C CA . ALA A 1 122 ? 1.369 -5.823 -9.416 1.00 96.69 122 ALA A CA 1
ATOM 910 C C . ALA A 1 122 ? 0.617 -7.158 -9.313 1.00 96.69 122 ALA A C 1
ATOM 912 O O . ALA A 1 122 ? 0.255 -7.716 -10.343 1.00 96.69 122 ALA A O 1
ATOM 913 N N . TRP A 1 123 ? 0.245 -7.570 -8.095 1.00 97.12 123 TRP A N 1
ATOM 914 C 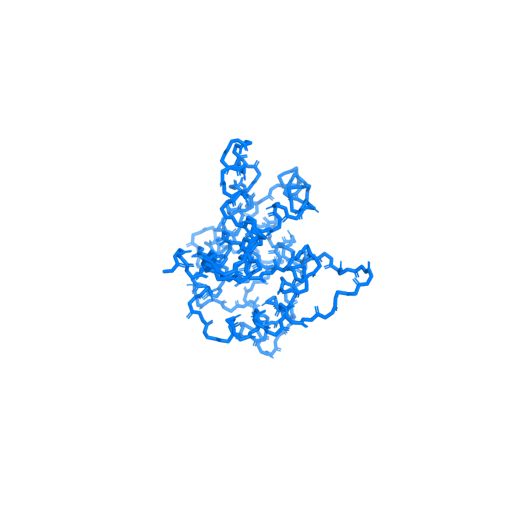CA . TRP A 1 123 ? -0.561 -8.766 -7.832 1.00 97.12 123 TRP A CA 1
ATOM 915 C C . TRP A 1 123 ? -1.892 -8.746 -8.581 1.00 97.12 123 TRP A C 1
ATOM 917 O O . TRP A 1 123 ? -2.205 -9.659 -9.338 1.00 97.12 123 TRP A O 1
ATOM 927 N N . ARG A 1 124 ? -2.642 -7.641 -8.470 1.00 95.38 124 ARG A N 1
ATOM 928 C CA . ARG A 1 124 ? -3.902 -7.452 -9.210 1.00 95.38 124 ARG A CA 1
ATOM 929 C C . ARG A 1 124 ? -3.734 -7.596 -10.727 1.00 95.38 124 ARG A C 1
ATOM 931 O O . ARG A 1 124 ? -4.695 -7.912 -11.425 1.00 95.38 124 ARG A O 1
ATOM 938 N N . SER A 1 125 ? -2.556 -7.259 -11.238 1.00 93.88 125 SER A N 1
ATOM 939 C CA . SER A 1 125 ? -2.262 -7.241 -12.670 1.00 93.88 125 SER A CA 1
ATOM 940 C C . SER A 1 125 ? -1.505 -8.489 -13.136 1.00 93.88 125 SER A C 1
ATOM 942 O O . SER A 1 125 ? -1.073 -8.494 -14.286 1.00 93.88 125 SER A O 1
ATOM 944 N N . ASP A 1 126 ? -1.336 -9.495 -12.268 1.00 94.19 126 ASP A N 1
ATOM 945 C CA . ASP A 1 126 ? -0.541 -10.706 -12.515 1.00 94.19 126 ASP A CA 1
ATOM 946 C C . ASP A 1 126 ? 0.873 -10.380 -13.041 1.00 94.19 126 ASP A C 1
ATOM 948 O O . ASP A 1 126 ? 1.358 -10.912 -14.042 1.00 94.19 126 ASP A O 1
ATOM 952 N N . PHE A 1 127 ? 1.511 -9.386 -12.412 1.00 94.19 127 PHE A N 1
ATOM 953 C CA . PHE A 1 127 ? 2.804 -8.852 -12.831 1.00 94.19 127 PHE A CA 1
ATOM 954 C C . PHE A 1 127 ? 3.895 -9.159 -11.803 1.00 94.19 127 PHE A C 1
ATOM 956 O O . PHE A 1 127 ? 3.766 -8.822 -10.627 1.00 94.19 127 PHE A O 1
ATOM 963 N N . LEU A 1 128 ? 5.002 -9.740 -12.269 1.00 93.12 128 LEU A N 1
ATOM 964 C CA . LEU A 1 128 ? 6.143 -10.110 -11.429 1.00 93.12 128 LEU A CA 1
ATOM 965 C C . LEU A 1 128 ? 7.006 -8.894 -11.057 1.00 93.12 128 LEU A C 1
ATOM 967 O O . LEU A 1 128 ? 7.237 -8.003 -11.880 1.00 93.12 128 LEU A O 1
ATOM 971 N N . LEU A 1 129 ? 7.497 -8.846 -9.815 1.00 92.62 129 LEU A N 1
ATOM 972 C CA . LEU A 1 129 ? 8.234 -7.679 -9.297 1.00 92.62 129 LEU A CA 1
ATOM 973 C C . LEU A 1 129 ? 9.692 -7.616 -9.768 1.00 92.62 129 LEU A C 1
ATOM 975 O O . LEU A 1 129 ? 10.270 -6.529 -9.814 1.00 92.62 129 LEU A O 1
ATOM 979 N N . ASP A 1 130 ? 10.285 -8.749 -10.136 1.00 88.19 130 ASP A N 1
ATOM 980 C CA . ASP A 1 130 ? 11.637 -8.846 -10.701 1.00 88.19 130 ASP A CA 1
ATOM 981 C C . ASP A 1 130 ? 11.794 -8.041 -12.001 1.00 88.19 130 ASP A C 1
ATOM 983 O O . ASP A 1 130 ? 12.855 -7.479 -12.261 1.00 88.19 130 ASP A O 1
ATOM 987 N N . ARG A 1 131 ? 10.710 -7.901 -12.771 1.00 88.31 131 ARG A N 1
ATOM 988 C CA . ARG A 1 131 ? 10.654 -7.117 -14.013 1.00 88.31 131 ARG A CA 1
ATOM 989 C C . ARG A 1 131 ? 10.615 -5.603 -13.796 1.00 88.31 131 ARG A C 1
ATOM 991 O O . ARG A 1 131 ? 10.665 -4.855 -14.771 1.00 88.31 131 ARG A O 1
ATOM 998 N N . LEU A 1 132 ? 10.486 -5.134 -12.553 1.00 89.31 132 LEU A N 1
ATOM 999 C CA . LEU A 1 132 ? 10.532 -3.711 -12.221 1.00 89.31 132 LEU A CA 1
ATOM 1000 C C . LEU A 1 132 ? 11.968 -3.292 -11.891 1.00 89.31 132 LEU A C 1
ATOM 1002 O O . LEU A 1 132 ? 12.455 -3.489 -10.772 1.00 89.31 132 LEU A O 1
ATOM 1006 N N . ASP A 1 133 ? 12.625 -2.660 -12.861 1.00 86.94 133 ASP A N 1
ATOM 1007 C CA . ASP A 1 133 ? 13.970 -2.103 -12.716 1.00 86.94 133 ASP A CA 1
ATOM 1008 C C . ASP A 1 133 ? 13.931 -0.559 -12.664 1.00 86.94 133 ASP A C 1
ATOM 1010 O O . ASP A 1 133 ? 13.522 0.077 -13.637 1.00 86.94 133 ASP A O 1
ATOM 1014 N N . PRO A 1 134 ? 14.368 0.079 -11.558 1.00 83.19 134 PRO A N 1
ATOM 1015 C CA . PRO A 1 134 ? 14.471 1.536 -11.478 1.00 83.19 134 PRO A CA 1
ATOM 1016 C C . PRO A 1 134 ? 15.449 2.154 -12.484 1.00 83.19 134 PRO A C 1
ATOM 1018 O O . PRO A 1 134 ? 15.266 3.311 -12.855 1.00 83.19 134 PRO A O 1
ATOM 1021 N N . ALA A 1 135 ? 16.489 1.423 -12.904 1.00 88.88 135 ALA A N 1
ATOM 1022 C CA . ALA A 1 135 ? 17.468 1.920 -13.872 1.00 88.88 135 ALA A CA 1
ATOM 1023 C C . ALA A 1 135 ? 16.916 1.941 -15.308 1.00 88.88 135 ALA A C 1
ATOM 1025 O O . ALA A 1 135 ? 17.426 2.674 -16.157 1.00 88.88 135 ALA A O 1
ATOM 1026 N N . SER A 1 136 ? 15.844 1.185 -15.551 1.00 89.00 136 SER A N 1
ATOM 1027 C CA . SER A 1 136 ? 15.180 1.042 -16.843 1.00 89.00 136 SER A CA 1
ATOM 1028 C C . SER A 1 136 ? 13.682 1.332 -16.682 1.00 89.00 136 SER A C 1
ATOM 1030 O O . SER A 1 136 ? 12.871 0.401 -16.685 1.00 89.00 136 SER A O 1
ATOM 1032 N N . PRO A 1 137 ? 13.284 2.607 -16.491 1.00 85.62 137 PRO A N 1
ATOM 1033 C CA . PRO A 1 137 ? 11.902 2.947 -16.182 1.00 85.62 137 PRO A CA 1
ATOM 1034 C C . PRO A 1 137 ? 10.952 2.450 -17.283 1.00 85.62 137 PRO A C 1
ATOM 1036 O O . PRO A 1 137 ? 11.228 2.639 -18.472 1.00 85.62 137 PRO A O 1
ATOM 1039 N N . PRO A 1 138 ? 9.827 1.814 -16.911 1.00 89.38 138 PRO A N 1
ATOM 1040 C CA . PRO A 1 138 ? 8.933 1.208 -17.882 1.00 89.38 138 PRO A CA 1
ATOM 1041 C C . PRO A 1 138 ? 8.180 2.263 -18.695 1.00 89.38 138 PRO A C 1
ATOM 1043 O O . PRO A 1 138 ? 7.852 3.342 -18.195 1.00 89.38 138 PRO A O 1
ATOM 1046 N N . ASP A 1 139 ? 7.819 1.909 -19.931 1.00 90.88 139 ASP A N 1
ATOM 1047 C CA . ASP A 1 139 ? 6.951 2.751 -20.754 1.00 90.88 139 ASP A CA 1
ATOM 1048 C C . ASP A 1 139 ? 5.610 3.019 -20.030 1.00 90.88 139 ASP A C 1
ATOM 1050 O O . ASP A 1 139 ? 5.014 2.075 -19.492 1.00 90.88 139 ASP A O 1
ATOM 1054 N N . PRO A 1 140 ? 5.082 4.261 -20.022 1.00 89.62 140 PRO A N 1
ATOM 1055 C CA . PRO A 1 140 ? 3.884 4.618 -19.261 1.00 89.62 140 PRO A CA 1
ATOM 1056 C C . PRO A 1 140 ? 2.611 3.844 -19.627 1.00 89.62 140 PRO A C 1
ATOM 1058 O O . PRO A 1 140 ? 1.659 3.854 -18.840 1.00 89.62 140 PRO A O 1
ATOM 1061 N N . TYR A 1 141 ? 2.535 3.258 -20.822 1.00 90.38 141 TYR A N 1
ATOM 1062 C CA . TYR A 1 141 ? 1.390 2.482 -21.301 1.00 90.38 141 TYR A CA 1
ATOM 1063 C C . TYR A 1 141 ? 1.636 0.970 -21.267 1.00 90.38 141 TYR A C 1
ATOM 1065 O O . TYR A 1 141 ? 0.692 0.205 -21.460 1.00 90.38 141 TYR A O 1
ATOM 1073 N N . SER A 1 142 ? 2.858 0.535 -20.952 1.00 93.31 142 SER A N 1
ATOM 1074 C CA . SER A 1 142 ? 3.170 -0.872 -20.690 1.00 93.31 142 SER A CA 1
ATOM 1075 C C . SER A 1 142 ? 2.470 -1.398 -19.425 1.00 93.31 142 SER A C 1
ATOM 1077 O O . SER A 1 142 ? 2.122 -0.609 -18.540 1.00 93.31 142 SER A O 1
ATOM 1079 N N . PRO A 1 143 ? 2.308 -2.728 -19.271 1.00 93.44 143 PRO A N 1
ATOM 1080 C CA . PRO A 1 143 ? 1.765 -3.320 -18.046 1.00 93.44 143 PRO A CA 1
ATOM 1081 C C . PRO A 1 143 ? 2.491 -2.860 -16.771 1.00 93.44 143 PRO A C 1
ATOM 1083 O O . PRO A 1 143 ? 1.843 -2.454 -15.808 1.00 93.44 143 PRO A O 1
ATOM 1086 N N . ALA A 1 144 ? 3.827 -2.817 -16.799 1.00 93.75 144 ALA A N 1
ATOM 1087 C CA . ALA A 1 144 ? 4.649 -2.314 -15.698 1.00 93.75 144 ALA A CA 1
ATOM 1088 C C . ALA A 1 144 ? 4.365 -0.831 -15.396 1.00 93.75 144 ALA A C 1
ATOM 1090 O O . ALA A 1 144 ? 4.159 -0.450 -14.243 1.00 93.75 144 ALA A O 1
ATOM 1091 N N . GLY A 1 145 ? 4.278 0.007 -16.434 1.00 95.12 145 GLY A N 1
ATOM 1092 C CA . GLY A 1 145 ? 3.930 1.422 -16.289 1.00 95.12 145 GLY A CA 1
ATOM 1093 C C . GLY A 1 145 ? 2.540 1.631 -15.684 1.00 95.12 145 GLY A C 1
ATOM 1094 O O . GLY A 1 145 ? 2.352 2.516 -14.848 1.00 95.12 145 GLY A O 1
ATOM 1095 N N . GLN A 1 146 ? 1.569 0.784 -16.037 1.00 95.75 146 GLN A N 1
ATOM 1096 C CA . GLN A 1 146 ? 0.221 0.822 -15.463 1.00 95.75 146 GLN A CA 1
ATOM 1097 C C . GLN A 1 146 ? 0.197 0.413 -13.985 1.00 95.75 146 GLN A C 1
ATOM 1099 O O . GLN A 1 146 ? -0.516 1.044 -13.203 1.00 95.75 146 GLN A O 1
ATOM 1104 N N . VAL A 1 147 ? 0.998 -0.579 -13.578 1.00 96.69 147 VAL A N 1
ATOM 1105 C CA . VAL A 1 147 ? 1.175 -0.941 -12.158 1.00 96.69 147 VAL A CA 1
ATOM 1106 C C . VAL A 1 147 ? 1.668 0.268 -11.360 1.00 96.69 147 VAL A C 1
ATOM 1108 O O . VAL A 1 147 ? 1.050 0.638 -10.359 1.00 96.69 147 VAL A O 1
ATOM 1111 N N . LEU A 1 148 ? 2.722 0.941 -11.837 1.00 97.06 148 LEU A N 1
ATOM 1112 C CA . LEU A 1 148 ? 3.288 2.113 -11.161 1.00 97.06 148 LEU A CA 1
ATOM 1113 C C . LEU A 1 148 ? 2.309 3.297 -11.129 1.00 97.06 148 LEU A C 1
ATOM 1115 O O . LEU A 1 148 ? 2.165 3.952 -10.095 1.00 97.06 148 LEU A O 1
ATOM 1119 N N . LYS A 1 149 ? 1.578 3.550 -12.223 1.00 96.75 149 LYS A N 1
ATOM 1120 C CA . LYS A 1 149 ? 0.543 4.596 -12.275 1.00 96.75 149 LYS A CA 1
ATOM 1121 C C . LYS A 1 149 ? -0.583 4.350 -11.278 1.00 96.75 149 LYS A C 1
ATOM 1123 O O . LYS A 1 149 ? -0.999 5.292 -10.609 1.00 96.75 149 LYS A O 1
ATOM 1128 N N . ARG A 1 150 ? -1.071 3.111 -11.159 1.00 96.69 150 ARG A N 1
ATOM 1129 C CA . ARG A 1 150 ? -2.133 2.763 -10.201 1.00 96.69 150 ARG A CA 1
ATOM 1130 C C . ARG A 1 150 ? -1.654 2.883 -8.760 1.00 96.69 150 ARG A C 1
ATOM 1132 O O . ARG A 1 150 ? -2.351 3.486 -7.951 1.00 96.69 150 ARG A O 1
ATOM 1139 N N . ALA A 1 151 ? -0.443 2.414 -8.462 1.00 97.44 151 ALA A N 1
ATOM 1140 C CA . ALA A 1 151 ? 0.159 2.591 -7.143 1.00 97.44 151 ALA A CA 1
ATOM 1141 C C . ALA A 1 151 ? 0.284 4.081 -6.772 1.00 97.44 151 ALA A C 1
ATOM 1143 O O . ALA A 1 151 ? -0.117 4.490 -5.685 1.00 97.44 151 ALA A O 1
ATOM 1144 N N . ALA A 1 152 ? 0.756 4.922 -7.697 1.00 97.38 152 ALA A N 1
ATOM 1145 C CA . ALA A 1 152 ? 0.835 6.363 -7.469 1.00 97.38 152 ALA A CA 1
ATOM 1146 C C . ALA A 1 152 ? -0.542 7.046 -7.394 1.00 97.38 152 ALA A C 1
ATOM 1148 O O . ALA A 1 152 ? -0.705 8.039 -6.685 1.00 97.38 152 ALA A O 1
ATOM 1149 N N . HIS A 1 153 ? -1.537 6.548 -8.131 1.00 97.12 153 HIS A N 1
ATOM 1150 C CA . HIS A 1 153 ? -2.912 7.038 -8.053 1.00 97.12 153 HIS A CA 1
ATOM 1151 C C . HIS A 1 153 ? -3.516 6.776 -6.671 1.00 97.12 153 HIS A C 1
ATOM 1153 O O . HIS A 1 153 ? -4.037 7.711 -6.071 1.00 97.12 153 HIS A O 1
ATOM 1159 N N . PHE A 1 154 ? -3.351 5.564 -6.135 1.00 97.00 154 PHE A N 1
ATOM 1160 C CA . PHE A 1 154 ? -3.750 5.218 -4.769 1.00 97.00 154 PHE A CA 1
ATOM 1161 C C . PHE A 1 154 ? -3.140 6.186 -3.740 1.00 97.00 154 PHE A C 1
ATOM 1163 O O . PHE A 1 154 ? -3.856 6.779 -2.935 1.00 97.00 154 PHE A O 1
ATOM 1170 N N . VAL A 1 155 ? -1.828 6.434 -3.826 1.00 97.56 155 VAL A N 1
ATOM 1171 C CA . VAL A 1 155 ? -1.128 7.379 -2.937 1.00 97.56 155 VAL A CA 1
ATOM 1172 C C . VAL A 1 155 ? -1.745 8.781 -3.009 1.00 97.56 155 VAL A C 1
ATOM 1174 O O . VAL A 1 155 ? -2.045 9.385 -1.978 1.00 97.56 155 VAL A O 1
ATOM 1177 N N . ARG A 1 156 ? -1.988 9.301 -4.220 1.00 97.38 156 ARG A N 1
ATOM 1178 C CA . ARG A 1 156 ? -2.629 10.615 -4.410 1.00 97.38 156 ARG A CA 1
ATOM 1179 C C . ARG A 1 156 ? -4.043 10.657 -3.854 1.00 97.38 156 ARG A C 1
ATOM 1181 O O . ARG A 1 156 ? -4.409 11.649 -3.231 1.00 97.38 156 ARG A O 1
ATOM 1188 N N . GLN A 1 157 ? -4.823 9.605 -4.072 1.00 95.62 157 GLN A N 1
ATOM 1189 C CA . GLN A 1 157 ? -6.202 9.515 -3.608 1.00 95.62 157 GLN A CA 1
ATOM 1190 C C . GLN A 1 157 ? -6.281 9.600 -2.080 1.00 95.62 157 GLN A C 1
ATOM 1192 O O . GLN A 1 157 ? -7.127 10.322 -1.554 1.00 95.62 157 GLN A O 1
ATOM 1197 N N . GLU A 1 158 ? -5.375 8.939 -1.355 1.00 94.81 158 GLU A N 1
ATOM 1198 C CA . GLU A 1 158 ? -5.342 9.025 0.111 1.00 94.81 158 GLU A CA 1
ATOM 1199 C C . GLU A 1 158 ? -4.953 10.425 0.619 1.00 94.81 158 GLU A C 1
ATOM 1201 O O . GLU A 1 158 ? -5.525 10.910 1.604 1.00 94.81 158 GLU A O 1
ATOM 1206 N N . VAL A 1 159 ? -4.040 11.109 -0.080 1.00 95.94 159 VAL A N 1
ATOM 1207 C CA . VAL A 1 159 ? -3.649 12.498 0.228 1.00 95.94 159 VAL A CA 1
ATOM 1208 C C . VAL A 1 159 ? -4.791 13.477 -0.043 1.00 95.94 159 VAL A C 1
ATOM 1210 O O . VAL A 1 159 ? -5.080 14.334 0.789 1.00 95.94 159 VAL A O 1
ATOM 1213 N N . GLN A 1 160 ? -5.457 13.339 -1.189 1.00 94.50 160 GLN A N 1
ATOM 1214 C CA . GLN A 1 160 ? -6.514 14.246 -1.646 1.00 94.50 160 GLN A CA 1
ATOM 1215 C C . GLN A 1 160 ? -7.868 13.999 -0.971 1.00 94.50 160 GLN A C 1
ATOM 1217 O O . GLN A 1 160 ? -8.781 14.813 -1.116 1.00 94.50 160 GLN A O 1
ATOM 1222 N N . ARG A 1 161 ? -8.013 12.901 -0.218 1.00 93.25 161 ARG A N 1
ATOM 1223 C CA . ARG A 1 161 ? -9.251 12.573 0.491 1.00 93.25 161 ARG A CA 1
ATOM 1224 C C . ARG A 1 161 ? -9.639 13.690 1.458 1.00 93.25 161 ARG A C 1
ATOM 1226 O O . ARG A 1 161 ? -8.849 14.094 2.318 1.00 93.25 161 ARG A O 1
ATOM 1233 N N . SER A 1 162 ? -10.883 14.152 1.351 1.00 92.50 162 SER A N 1
ATOM 1234 C CA . SER A 1 162 ? -11.395 15.220 2.210 1.00 92.50 162 SER A CA 1
ATOM 1235 C C . SER A 1 162 ? -11.472 14.781 3.677 1.00 92.50 162 SER A C 1
ATOM 1237 O O . SER A 1 162 ? -11.618 13.594 3.988 1.00 92.50 162 SER A O 1
ATOM 1239 N N . ALA A 1 163 ? -11.423 15.742 4.605 1.00 88.19 163 ALA A N 1
ATOM 1240 C CA . ALA A 1 163 ? -11.558 15.462 6.036 1.00 88.19 163 ALA A CA 1
ATOM 1241 C C . ALA A 1 163 ? -12.882 14.747 6.359 1.00 88.19 163 ALA A C 1
ATOM 1243 O O . ALA A 1 163 ? -12.891 13.778 7.114 1.00 88.19 163 ALA A O 1
ATOM 1244 N N . THR A 1 164 ? -13.981 15.162 5.724 1.00 91.12 164 THR A N 1
ATOM 1245 C CA . THR A 1 164 ? -15.308 14.564 5.918 1.00 91.12 164 THR A CA 1
ATOM 1246 C C . THR A 1 164 ? -15.376 13.122 5.417 1.00 91.12 164 THR A C 1
ATOM 1248 O O . THR A 1 164 ? -15.921 12.256 6.100 1.00 91.12 164 THR A O 1
ATOM 1251 N N . GLU A 1 165 ? -14.812 12.820 4.245 1.00 91.06 165 GLU A N 1
ATOM 1252 C CA . GLU A 1 165 ? -14.759 11.441 3.740 1.00 91.06 165 GLU A CA 1
ATOM 1253 C C . GLU A 1 165 ? -13.858 10.562 4.602 1.00 91.06 165 GLU A C 1
ATOM 1255 O O . GLU A 1 165 ? -14.223 9.427 4.921 1.00 91.06 165 GLU A O 1
ATOM 1260 N N . ARG A 1 166 ? -12.706 11.098 5.018 1.00 91.75 166 ARG A N 1
ATOM 1261 C CA . ARG A 1 166 ? -11.774 10.434 5.932 1.00 91.75 166 ARG A CA 1
ATOM 1262 C C . ARG A 1 166 ? -12.454 10.103 7.255 1.00 91.75 166 ARG A C 1
ATOM 1264 O O . ARG A 1 166 ? -12.326 8.982 7.740 1.00 91.75 166 ARG A O 1
ATOM 1271 N N . GLU A 1 167 ? -13.212 11.036 7.819 1.00 91.62 167 GLU A N 1
ATOM 1272 C CA . GLU A 1 167 ? -13.967 10.831 9.053 1.00 91.62 167 GLU A CA 1
ATOM 1273 C C . GLU A 1 167 ? -15.079 9.795 8.875 1.00 91.62 167 GLU A C 1
ATOM 1275 O O . GLU A 1 167 ? -15.169 8.839 9.647 1.00 91.62 167 GLU A O 1
ATOM 1280 N N . LYS A 1 168 ? -15.886 9.926 7.818 1.00 93.56 168 LYS A N 1
ATOM 1281 C CA . LYS A 1 168 ? -16.973 8.991 7.510 1.00 93.56 168 LYS A CA 1
ATOM 1282 C C . LYS A 1 168 ? -16.463 7.561 7.355 1.00 93.56 168 LYS A C 1
ATOM 1284 O O . LYS A 1 168 ? -17.046 6.639 7.922 1.00 93.56 168 LYS A O 1
ATOM 1289 N N . LEU A 1 169 ? -15.401 7.362 6.579 1.00 92.06 169 LEU A N 1
ATOM 1290 C CA . LEU A 1 169 ? -14.813 6.039 6.376 1.00 92.06 169 LEU A CA 1
ATOM 1291 C C . LEU A 1 169 ? -14.048 5.564 7.614 1.00 92.06 169 LEU A C 1
ATOM 1293 O O . LEU A 1 169 ? -14.133 4.391 7.954 1.00 92.06 169 LEU A O 1
ATOM 1297 N N . GLY A 1 170 ? -13.376 6.461 8.336 1.00 90.94 170 GLY A N 1
ATOM 1298 C CA . GLY A 1 170 ? -12.688 6.135 9.583 1.00 90.94 170 GLY A CA 1
ATOM 1299 C C . GLY A 1 170 ? -13.634 5.566 10.636 1.00 90.94 170 GLY A C 1
ATOM 1300 O O . GLY A 1 170 ? -13.351 4.516 11.201 1.00 90.94 170 GLY A O 1
ATOM 1301 N N . ARG A 1 171 ? -14.810 6.182 10.820 1.00 92.19 171 ARG A N 1
ATOM 1302 C CA . ARG A 1 171 ? -15.863 5.652 11.704 1.00 92.19 171 ARG A CA 1
ATOM 1303 C C . ARG A 1 171 ? -16.365 4.281 11.249 1.00 92.19 171 ARG A C 1
ATOM 1305 O O . ARG A 1 171 ? -16.629 3.425 12.082 1.00 92.19 171 ARG A O 1
ATOM 1312 N N . LYS A 1 172 ? -16.478 4.053 9.935 1.00 93.25 172 LYS A N 1
ATOM 1313 C CA . LYS A 1 172 ? -16.878 2.746 9.387 1.00 93.25 172 LYS A CA 1
ATOM 1314 C C . LYS A 1 172 ? -15.822 1.661 9.595 1.00 93.25 172 LYS A C 1
ATOM 1316 O O . LYS A 1 172 ? -16.192 0.505 9.729 1.00 93.25 172 LYS A O 1
ATOM 1321 N N . LEU A 1 173 ? -14.539 2.013 9.589 1.00 94.31 173 LEU A N 1
ATOM 1322 C CA . LEU A 1 173 ? -13.414 1.074 9.700 1.00 94.31 173 LEU A CA 1
ATOM 1323 C C . LEU A 1 173 ? -12.877 0.925 11.129 1.00 94.31 173 LEU A C 1
ATOM 1325 O O . LEU A 1 173 ? -11.906 0.194 11.342 1.00 94.31 173 LEU A O 1
ATOM 1329 N N . ALA A 1 174 ? -13.475 1.633 12.088 1.00 92.44 174 ALA A N 1
ATOM 1330 C CA . ALA A 1 174 ? -13.131 1.528 13.496 1.00 92.44 174 ALA A CA 1
ATOM 1331 C C . ALA A 1 174 ? -13.243 0.076 13.976 1.00 92.44 174 ALA A C 1
ATOM 1333 O O . ALA A 1 174 ? -14.063 -0.693 13.468 1.00 92.44 174 ALA A O 1
ATOM 1334 N N . HIS A 1 175 ? -12.396 -0.289 14.938 1.00 89.25 175 HIS A N 1
ATOM 1335 C CA . HIS A 1 175 ? -12.386 -1.638 15.482 1.00 89.25 175 HIS A CA 1
ATOM 1336 C C . HIS A 1 175 ? -13.755 -2.015 16.049 1.00 89.25 175 HIS A C 1
ATOM 1338 O O . HIS A 1 175 ? -14.362 -1.243 16.793 1.00 89.25 175 HIS A O 1
ATOM 1344 N N . THR A 1 176 ? -14.211 -3.220 15.727 1.00 84.69 176 THR A N 1
ATOM 1345 C CA . THR A 1 176 ? -15.390 -3.826 16.341 1.00 84.69 176 THR A CA 1
ATOM 1346 C C . THR A 1 176 ? -14.933 -5.045 17.128 1.00 84.69 176 THR A C 1
ATOM 1348 O O . THR A 1 176 ? -14.618 -6.076 16.533 1.00 84.69 176 THR A O 1
ATOM 1351 N N . ALA A 1 177 ? -14.874 -4.911 18.452 1.00 59.94 177 ALA A N 1
ATOM 1352 C CA . ALA A 1 177 ? -14.620 -6.013 19.372 1.00 59.94 177 ALA A CA 1
ATOM 1353 C C . ALA A 1 177 ? -15.868 -6.914 19.437 1.00 59.94 177 ALA A C 1
ATOM 1355 O O . ALA A 1 177 ? -16.672 -6.781 20.345 1.00 59.94 177 ALA A O 1
ATOM 1356 N N . ASP A 1 178 ? -16.047 -7.752 18.415 1.00 55.72 178 ASP A N 1
ATOM 1357 C CA . ASP A 1 178 ? -17.043 -8.825 18.291 1.00 55.72 178 ASP A CA 1
ATOM 1358 C C . ASP A 1 178 ? -18.546 -8.494 18.419 1.00 55.72 178 ASP A C 1
ATOM 1360 O O . ASP A 1 178 ? -19.055 -8.089 19.456 1.00 55.72 178 ASP A O 1
ATOM 1364 N N . GLY A 1 179 ? -19.288 -8.871 17.369 1.00 46.34 179 GLY A N 1
ATOM 1365 C CA . GLY A 1 179 ? -20.682 -9.309 17.480 1.00 46.34 179 GLY A CA 1
ATOM 1366 C C . GLY A 1 179 ? -21.743 -8.221 17.657 1.00 46.34 179 GLY A C 1
ATOM 1367 O O . GLY A 1 179 ? -21.569 -7.205 18.317 1.00 46.34 179 GLY A O 1
ATOM 1368 N N . VAL A 1 180 ? -22.907 -8.456 17.054 1.00 38.81 180 VAL A N 1
ATOM 1369 C CA . VAL A 1 180 ? -24.145 -7.729 17.367 1.00 38.81 180 VAL A CA 1
ATOM 1370 C C . VAL A 1 180 ? -24.297 -7.644 18.894 1.00 38.81 180 VAL A C 1
ATOM 1372 O O . VAL A 1 180 ? -24.149 -8.682 19.542 1.00 38.81 180 VAL A O 1
ATOM 1375 N N . PRO A 1 181 ? -24.618 -6.477 19.484 1.00 42.34 181 PRO A N 1
ATOM 1376 C CA . PRO A 1 181 ? -24.910 -6.406 20.909 1.00 42.34 181 PRO A CA 1
ATOM 1377 C C . PRO A 1 181 ? -26.102 -7.321 21.197 1.00 42.34 181 PRO A C 1
ATOM 1379 O O . PRO A 1 181 ? -27.237 -7.028 20.821 1.00 42.34 181 PRO A O 1
ATOM 1382 N N . THR A 1 182 ? -25.855 -8.474 21.813 1.00 49.31 182 THR A N 1
ATOM 1383 C CA . THR A 1 182 ? -26.937 -9.310 22.327 1.00 49.31 182 THR A CA 1
ATOM 1384 C C . THR A 1 182 ? -27.480 -8.654 23.587 1.00 49.31 182 THR A C 1
ATOM 1386 O O . THR A 1 182 ? -26.701 -8.228 24.434 1.00 49.31 182 THR A O 1
ATOM 1389 N N . LEU A 1 183 ? -28.807 -8.625 23.729 1.00 52.53 183 LEU A N 1
ATOM 1390 C CA . LEU A 1 183 ? -29.578 -8.042 24.843 1.00 52.53 183 LEU A CA 1
ATOM 1391 C C . LEU A 1 183 ? -29.117 -8.430 26.270 1.00 52.53 183 LEU A C 1
ATOM 1393 O O . LEU A 1 183 ? -29.597 -7.844 27.231 1.00 52.53 183 LEU A O 1
ATOM 1397 N N . ASN A 1 184 ? -28.182 -9.370 26.419 1.00 46.16 184 ASN A N 1
ATOM 1398 C CA . ASN A 1 184 ? -27.610 -9.812 27.691 1.00 46.16 184 ASN A CA 1
ATOM 1399 C C . ASN A 1 184 ? -26.445 -8.946 28.211 1.00 46.16 184 ASN A C 1
ATOM 1401 O O . ASN A 1 184 ? -25.919 -9.244 29.278 1.00 46.16 184 ASN A O 1
ATOM 1405 N N . SER A 1 185 ? -26.004 -7.919 27.477 1.00 46.88 185 SER A N 1
ATOM 1406 C CA . SER A 1 185 ? -24.875 -7.062 27.879 1.00 46.88 185 SER A CA 1
ATOM 1407 C C . SER A 1 185 ? -25.278 -5.670 28.386 1.00 46.88 185 SER A C 1
ATOM 1409 O O . SER A 1 185 ? -24.448 -4.763 28.386 1.00 46.88 185 SER A O 1
ATOM 1411 N N . LEU A 1 186 ? -26.532 -5.472 28.798 1.00 40.16 186 LEU A N 1
ATOM 1412 C CA . LEU A 1 186 ? -26.940 -4.268 29.527 1.00 40.16 186 LEU A CA 1
ATOM 1413 C C . LEU A 1 186 ? -26.987 -4.575 31.038 1.00 40.16 186 LEU A C 1
ATOM 1415 O O . LEU A 1 186 ? -27.481 -5.646 31.393 1.00 40.16 186 LEU A O 1
ATOM 1419 N N . PRO A 1 187 ? -26.441 -3.690 31.897 1.00 49.75 187 PRO A N 1
ATOM 1420 C CA . PRO A 1 187 ? -26.505 -3.829 33.352 1.00 49.75 187 PRO A CA 1
ATOM 1421 C C . PRO A 1 187 ? -27.929 -3.690 33.904 1.00 49.75 187 PRO A C 1
ATOM 1423 O O . PRO A 1 187 ? -28.761 -3.011 33.255 1.00 49.75 187 PRO A O 1
#